Protein AF-A0A8H5VNA9-F1 (afdb_monomer_lite)

Radius of gyration: 34.09 Å; chains: 1; bounding box: 128×64×117 Å

Secondary structure (DSSP, 8-state):
---------------------------------SSSSPPSS--TTSS-GGG--S-TT-PPPHHHHHHHHHSS-----HHHHHHHHHTTTHHHHHHHHT-HHHHHHTT---HHHHHHHHHHHHHTTTS-HHHHHHHHHHHHHHHHHHHS--HHHHHHS-GGGSPPGGGGS---GGGGG-S-HHHHHHHHHHGGGS-SHHHHHHHHHHEEE---S-GGGGEEEETTTTEEEE-HHHHHHHTSGGGEEE-HHHHHH-GGGGGTS-B----------------PPP---------------------

pLDDT: mean 80.61, std 23.62, range [30.28, 98.69]

Foldseek 3Di:
DDDDDDDDDDDDDDDDDPDPPDPPDPPPPPPPQLFPPDDPDDFLLPDDQVPPPPDPPDDHQLLNQLSVLQVDQDQDDPVLVVLCVVCLFFQLLCCLVVNPVVCVVVVSCRSLNVSLNSCCVRQAVLADSLLSSLLSSLSSLVSVCSNPVDPVSVVLHQPLLPDDPLNVQIGNPVLSSDLWNLSSSCCSVPVRVQRGSVNRVQCNNWKFFLDDDDSCQQWDADPVVRGIGGHPVSSVRSSDSVRIATEVVSCVVVVVCCVGGHYPPDNPPDDDDDDPPPPDDDDDDDDDDDDDDDDDDDDDDDD

Sequence (303 aa):
MAFDNSILPPAGNGFIPIQPLLPNLPPTPEEDDVIIPKAPVLCHCSSPTNCASGYHDVKPNIWRAINEVLVKPTKLSADEIAMEEYNAEDIPVRAIVEGWDSIERAGKMTPTWRKLRRADELCFANCADTERLAAMRICHLLITYHGDPTMERRATLPRWYWNRPSQALPHSYGIDFFVWPGLRERLIFSQHQYCTNTFWELLQTNLKILWTDTFQDTFYHNAHTGKYHISPLFEQRIRDINAWTMSTDFFQHFPELSEDIPAYMGIPASMGGVHPSAVVPSSRRRYEDDESKVHKGQRAAIC

Structure (mmCIF, N/CA/C/O backbone):
data_AF-A0A8H5VNA9-F1
#
_entry.id   AF-A0A8H5VNA9-F1
#
loop_
_atom_site.group_PDB
_atom_site.id
_atom_site.type_symbol
_atom_site.label_atom_id
_atom_site.label_alt_id
_atom_site.label_comp_id
_atom_site.label_asym_id
_atom_site.label_entity_id
_atom_site.label_seq_id
_atom_site.pdbx_PDB_ins_code
_atom_site.Cartn_x
_atom_site.Cartn_y
_atom_site.Cartn_z
_atom_site.occupancy
_atom_site.B_iso_or_equiv
_atom_site.auth_seq_id
_atom_site.auth_comp_id
_atom_site.auth_asym_id
_atom_site.auth_atom_id
_atom_site.pdbx_PDB_model_num
ATOM 1 N N . MET A 1 1 ? 90.565 26.743 -4.556 1.00 36.91 1 MET A N 1
ATOM 2 C CA . MET A 1 1 ? 90.699 27.441 -5.850 1.00 36.91 1 MET A CA 1
ATOM 3 C C . MET A 1 1 ? 89.475 27.100 -6.673 1.00 36.91 1 MET A C 1
ATOM 5 O O . MET A 1 1 ? 89.101 25.936 -6.708 1.00 36.91 1 MET A O 1
ATOM 9 N N . ALA A 1 2 ? 88.816 28.135 -7.182 1.00 38.69 2 ALA A N 1
ATO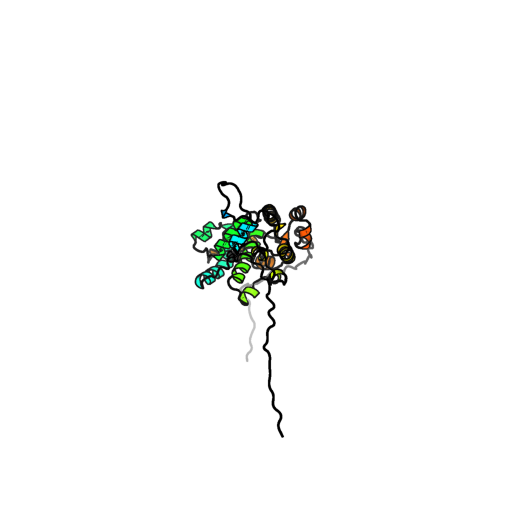M 10 C CA . ALA A 1 2 ? 87.560 28.101 -7.919 1.00 38.69 2 ALA A CA 1
ATOM 11 C C . ALA A 1 2 ? 87.688 27.403 -9.277 1.00 38.69 2 ALA A C 1
ATOM 13 O O . ALA A 1 2 ? 88.773 27.443 -9.841 1.00 38.69 2 ALA A O 1
ATOM 14 N N . PHE A 1 3 ? 86.572 26.892 -9.806 1.00 31.98 3 PHE A N 1
ATOM 15 C CA . PHE A 1 3 ? 86.080 27.274 -11.133 1.00 31.98 3 PHE A CA 1
ATOM 16 C C . PHE A 1 3 ? 84.548 27.194 -11.149 1.00 31.98 3 PHE A C 1
ATOM 18 O O . PHE A 1 3 ? 83.957 26.160 -10.849 1.00 31.98 3 PHE A O 1
ATOM 25 N N . ASP A 1 4 ? 83.950 28.340 -11.452 1.00 39.69 4 ASP A N 1
ATOM 26 C CA . ASP A 1 4 ? 82.554 28.557 -11.812 1.00 39.69 4 ASP A CA 1
ATOM 27 C C . ASP A 1 4 ? 82.418 28.375 -13.333 1.00 39.69 4 ASP A C 1
ATOM 29 O O . ASP A 1 4 ? 83.360 28.687 -14.067 1.00 39.69 4 ASP A O 1
ATOM 33 N N . ASN A 1 5 ? 81.276 27.864 -13.794 1.00 34.38 5 ASN A N 1
ATOM 34 C CA . ASN A 1 5 ? 80.561 28.436 -14.935 1.00 34.38 5 ASN A CA 1
ATOM 35 C C . ASN A 1 5 ? 79.199 27.753 -15.111 1.00 34.38 5 ASN A C 1
ATOM 37 O O . ASN A 1 5 ? 79.080 26.586 -15.485 1.00 34.38 5 ASN A O 1
ATOM 41 N N . SER A 1 6 ? 78.174 28.556 -14.855 1.00 44.44 6 SER A N 1
ATOM 42 C CA . SER A 1 6 ? 76.774 28.360 -15.223 1.00 44.44 6 SER A CA 1
ATOM 43 C C . SER A 1 6 ? 76.592 28.195 -16.739 1.00 44.44 6 SER A C 1
ATOM 45 O O . SER A 1 6 ? 77.346 28.798 -17.492 1.00 44.44 6 SER A O 1
ATOM 47 N N . ILE A 1 7 ? 75.557 27.458 -17.169 1.00 39.47 7 ILE A N 1
ATOM 48 C CA . ILE A 1 7 ? 74.588 27.815 -18.235 1.00 39.47 7 ILE A CA 1
ATOM 49 C C . ILE A 1 7 ? 73.464 26.753 -18.225 1.00 39.47 7 ILE A C 1
ATOM 51 O O . ILE A 1 7 ? 73.681 25.579 -18.512 1.00 39.47 7 ILE A O 1
ATOM 55 N N . LEU A 1 8 ? 72.251 27.189 -17.882 1.00 43.47 8 LEU A N 1
ATOM 56 C CA . LEU A 1 8 ? 70.977 26.473 -18.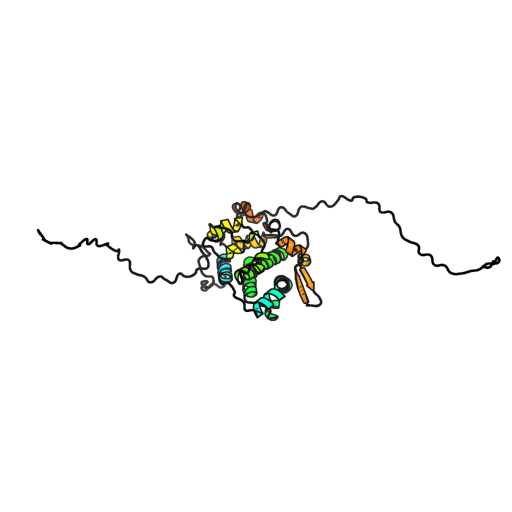040 1.00 43.47 8 LEU A CA 1
ATOM 57 C C . LEU A 1 8 ? 70.376 26.788 -19.423 1.00 43.47 8 LEU A C 1
ATOM 59 O O . LEU A 1 8 ? 70.455 27.944 -19.844 1.00 43.47 8 LEU A O 1
ATOM 63 N N . PRO A 1 9 ? 69.651 25.848 -20.058 1.00 43.56 9 PRO A N 1
ATOM 64 C CA . PRO A 1 9 ? 68.544 26.185 -20.947 1.00 43.56 9 PRO A CA 1
ATOM 65 C C . PRO A 1 9 ? 67.182 25.735 -20.366 1.00 43.56 9 PRO A C 1
ATOM 67 O O . PRO A 1 9 ? 67.132 24.873 -19.485 1.00 43.56 9 PRO A O 1
ATOM 70 N N . PRO A 1 10 ? 66.069 26.349 -20.812 1.00 42.28 10 PRO A N 1
ATOM 71 C CA . PRO A 1 10 ? 64.795 26.343 -20.098 1.00 42.28 10 PRO A CA 1
ATOM 72 C C . PRO A 1 10 ? 63.908 25.135 -20.426 1.00 42.28 10 PRO A C 1
ATOM 74 O O . PRO A 1 10 ? 64.019 24.504 -21.475 1.00 42.28 10 PRO A O 1
ATOM 77 N N . ALA A 1 11 ? 62.978 24.863 -19.509 1.00 48.16 11 ALA A N 1
ATOM 78 C CA . ALA A 1 11 ? 61.910 23.887 -19.659 1.00 48.16 11 ALA A CA 1
ATOM 79 C C . ALA A 1 11 ? 60.988 24.240 -20.839 1.00 48.16 11 ALA A C 1
ATOM 81 O O . ALA A 1 11 ? 60.442 25.341 -20.908 1.00 48.16 11 ALA A O 1
ATOM 82 N N . GLY A 1 12 ? 60.779 23.280 -21.739 1.00 37.56 12 GLY A N 1
ATOM 83 C CA . GLY A 1 12 ? 59.878 23.416 -22.877 1.00 37.56 12 GLY A CA 1
ATOM 84 C C . GLY A 1 12 ? 59.386 22.059 -23.361 1.00 37.56 12 GLY A C 1
ATOM 85 O O . GLY A 1 12 ? 59.807 21.599 -24.412 1.00 37.56 12 GLY A O 1
ATOM 86 N N . ASN A 1 13 ? 58.480 21.427 -22.610 1.00 39.66 13 ASN A N 1
ATOM 87 C CA . ASN A 1 13 ? 57.691 20.299 -23.109 1.00 39.66 13 ASN A CA 1
ATOM 88 C C . ASN A 1 13 ? 56.253 20.769 -23.344 1.00 39.66 13 ASN A C 1
ATOM 90 O O . ASN A 1 13 ? 55.404 20.698 -22.458 1.00 39.66 13 ASN A O 1
ATOM 94 N N . GLY A 1 14 ? 55.992 21.266 -24.553 1.00 37.16 14 GLY A N 1
ATOM 95 C CA . GLY A 1 14 ? 54.641 21.480 -25.055 1.00 37.16 14 GLY A CA 1
ATOM 96 C C . GLY A 1 14 ? 54.064 20.168 -25.580 1.00 37.16 14 GLY A C 1
ATOM 97 O O . GLY A 1 14 ? 54.328 19.793 -26.716 1.00 37.16 14 GLY A O 1
ATOM 98 N N . PHE A 1 15 ? 53.260 19.485 -24.768 1.00 41.66 15 PHE A N 1
ATOM 99 C CA . PHE A 1 15 ? 52.240 18.569 -25.276 1.00 41.66 15 PHE A CA 1
ATOM 100 C C . PHE A 1 15 ? 50.927 19.351 -25.333 1.00 41.66 15 PHE A C 1
ATOM 102 O O . PHE A 1 15 ? 50.386 19.719 -24.294 1.00 41.66 15 PHE A O 1
ATOM 109 N N . ILE A 1 16 ? 50.433 19.634 -26.540 1.00 49.41 16 ILE A N 1
ATOM 110 C CA . ILE A 1 16 ? 49.068 20.131 -26.743 1.00 49.41 16 ILE A CA 1
ATOM 111 C C . ILE A 1 16 ? 48.131 18.917 -26.679 1.00 49.41 16 ILE A C 1
ATOM 113 O O . ILE A 1 16 ? 48.245 18.039 -27.537 1.00 49.41 16 ILE A O 1
ATOM 117 N N . PRO A 1 17 ? 47.193 18.835 -25.720 1.00 39.50 17 PRO A N 1
ATOM 118 C CA . PRO A 1 17 ? 46.090 17.899 -25.827 1.00 39.50 17 PRO A CA 1
ATOM 119 C C . PRO A 1 17 ? 45.073 18.476 -26.815 1.00 39.50 17 PRO A C 1
ATOM 121 O O . PRO A 1 17 ? 44.521 19.555 -26.599 1.00 39.50 17 PRO A O 1
ATOM 124 N N . ILE A 1 18 ? 44.822 17.763 -27.914 1.00 42.84 18 ILE A N 1
ATOM 125 C CA . ILE A 1 18 ? 43.692 18.049 -28.801 1.00 42.84 18 ILE A CA 1
ATOM 126 C C . ILE A 1 18 ? 42.420 17.717 -28.017 1.00 42.84 18 ILE A C 1
ATOM 128 O O . ILE A 1 18 ? 42.082 16.552 -27.813 1.00 42.84 18 ILE A O 1
ATOM 132 N N . GLN A 1 19 ? 41.741 18.753 -27.541 1.00 46.41 19 GLN A N 1
ATOM 133 C CA . GLN A 1 19 ? 40.441 18.654 -26.893 1.00 46.41 19 GLN A CA 1
ATOM 134 C C . GLN A 1 19 ? 39.372 18.572 -27.998 1.00 46.41 19 GLN A C 1
ATOM 136 O O . GLN A 1 19 ? 39.350 19.450 -28.866 1.00 46.41 19 GLN A O 1
ATOM 141 N N . PRO A 1 20 ? 38.501 17.546 -28.035 1.00 41.12 20 PRO A N 1
ATOM 142 C CA . PRO A 1 20 ? 37.408 17.533 -28.994 1.00 41.12 20 PRO A CA 1
ATOM 143 C C . PRO A 1 20 ? 36.468 18.696 -28.670 1.00 41.12 20 PRO A C 1
ATOM 145 O O . PRO A 1 20 ? 35.943 18.784 -27.560 1.00 41.12 20 PRO A O 1
ATOM 148 N N . LEU A 1 21 ? 36.263 19.591 -29.637 1.00 41.38 21 LEU A N 1
ATOM 149 C CA . LEU A 1 21 ? 35.254 20.647 -29.581 1.00 41.38 21 LEU A CA 1
ATOM 150 C C . LEU A 1 21 ? 33.861 20.009 -29.692 1.00 41.38 21 LEU A C 1
ATOM 152 O O . LEU A 1 21 ? 33.251 20.000 -30.758 1.00 41.38 21 LEU A O 1
ATOM 156 N N . LEU A 1 22 ? 33.365 19.440 -28.595 1.00 49.97 22 LEU A N 1
ATOM 157 C CA . LEU A 1 22 ? 31.933 19.220 -28.426 1.00 49.97 22 LEU A CA 1
ATOM 158 C C . LEU A 1 22 ? 31.301 20.559 -28.020 1.00 49.97 22 LEU A C 1
ATOM 160 O O . LEU A 1 22 ? 31.858 21.248 -27.160 1.00 49.97 22 LEU A O 1
ATOM 164 N N . PRO A 1 23 ? 30.165 20.965 -28.614 1.00 45.59 23 PRO A N 1
ATOM 165 C CA . PRO A 1 23 ? 29.440 22.133 -28.143 1.00 45.59 23 PRO A CA 1
ATOM 166 C C . PRO A 1 23 ? 29.087 21.919 -26.670 1.00 45.59 23 PRO A C 1
ATOM 168 O O . PRO A 1 23 ? 28.421 20.939 -26.335 1.00 45.59 23 PRO A O 1
ATOM 171 N N . ASN A 1 24 ? 29.532 22.830 -25.802 1.00 47.78 24 ASN A N 1
ATOM 172 C CA . ASN A 1 24 ? 29.044 22.941 -24.431 1.00 47.78 24 ASN A CA 1
ATOM 173 C C . ASN A 1 24 ? 27.559 23.321 -24.489 1.00 47.78 24 ASN A C 1
ATOM 175 O O . ASN A 1 24 ? 27.198 24.494 -24.400 1.00 47.78 24 ASN A O 1
ATOM 179 N N . LEU A 1 25 ? 26.696 22.327 -24.691 1.00 45.06 25 LEU A N 1
ATOM 180 C CA . LEU A 1 25 ? 25.301 22.440 -24.312 1.00 45.06 25 LEU A CA 1
ATOM 181 C C . LEU A 1 25 ? 25.285 22.616 -22.789 1.00 45.06 25 LEU A C 1
ATOM 183 O O . LEU A 1 25 ? 25.959 21.848 -22.093 1.00 45.06 25 LEU A O 1
ATOM 187 N N . PRO A 1 26 ? 24.570 23.620 -22.253 1.00 41.12 26 PRO A N 1
ATOM 188 C CA . PRO A 1 26 ? 24.305 23.644 -20.823 1.00 41.12 26 PRO A CA 1
ATOM 189 C C . PRO A 1 26 ? 23.703 22.284 -20.445 1.00 41.12 26 PRO A C 1
ATOM 191 O O . PRO A 1 26 ? 22.925 21.752 -21.246 1.00 41.12 26 PRO A O 1
ATOM 194 N N . PRO A 1 27 ? 24.053 21.695 -19.285 1.00 40.19 27 PRO A N 1
ATOM 195 C CA . PRO A 1 27 ? 23.328 20.530 -18.813 1.00 40.19 27 PRO A CA 1
ATOM 196 C C . PRO A 1 27 ? 21.854 20.923 -18.821 1.00 40.19 27 PRO A C 1
ATOM 198 O O . PRO A 1 27 ? 21.453 21.877 -18.149 1.00 40.19 27 PRO A O 1
ATOM 201 N N . THR A 1 28 ? 21.060 20.256 -19.661 1.00 40.69 28 THR A N 1
ATOM 202 C CA . THR A 1 28 ? 19.611 20.273 -19.499 1.00 40.69 28 THR A CA 1
ATOM 203 C C . THR A 1 28 ? 19.377 19.958 -18.028 1.00 40.69 28 THR A C 1
ATOM 205 O O . THR A 1 28 ? 20.013 19.006 -17.562 1.00 40.69 28 THR A O 1
ATOM 208 N N . PRO A 1 29 ? 18.576 20.744 -17.281 1.00 44.62 29 PRO A N 1
ATOM 209 C CA . PRO A 1 29 ? 18.232 20.353 -15.920 1.00 44.62 29 PRO A CA 1
ATOM 210 C C . PRO A 1 29 ? 17.799 18.896 -16.015 1.00 44.62 29 PRO A C 1
ATOM 212 O O . PRO A 1 29 ? 16.959 18.589 -16.864 1.00 44.62 29 PRO A O 1
ATOM 215 N N . GLU A 1 30 ? 18.481 17.998 -15.299 1.00 51.62 30 GLU A N 1
ATOM 216 C CA . GLU A 1 30 ? 18.056 16.606 -15.241 1.00 51.62 30 GLU A CA 1
ATOM 217 C C . GLU A 1 30 ? 16.584 16.673 -14.848 1.00 51.62 30 GLU A C 1
ATOM 219 O O . GLU A 1 30 ? 16.244 17.143 -13.764 1.00 51.62 30 GLU A O 1
ATOM 224 N N . GLU A 1 31 ? 15.690 16.375 -15.792 1.00 56.56 31 GLU A N 1
ATOM 225 C CA . GLU A 1 31 ? 14.289 16.226 -15.453 1.00 56.56 31 GLU A CA 1
ATOM 226 C C . GLU A 1 31 ? 14.274 15.069 -14.462 1.00 56.56 31 GLU A C 1
ATOM 228 O O . GLU A 1 31 ? 14.551 13.933 -14.860 1.00 56.56 31 GLU A O 1
ATOM 233 N N . ASP A 1 32 ? 14.037 15.385 -13.184 1.00 74.44 32 ASP A N 1
ATOM 234 C CA . ASP A 1 32 ? 13.773 14.426 -12.113 1.00 74.44 32 ASP A CA 1
ATOM 235 C C . ASP A 1 32 ? 12.520 13.632 -12.511 1.00 74.44 32 ASP A C 1
ATOM 237 O O . ASP A 1 32 ? 11.388 13.944 -12.130 1.00 74.44 32 ASP A O 1
ATOM 241 N N . ASP A 1 33 ? 12.715 12.644 -13.381 1.00 88.19 33 ASP A N 1
ATOM 242 C CA . ASP A 1 33 ? 11.679 11.721 -13.802 1.00 88.19 33 ASP A CA 1
ATOM 243 C C . ASP A 1 33 ? 11.378 10.805 -12.622 1.00 88.19 33 ASP A C 1
ATOM 245 O O . ASP A 1 33 ? 12.273 10.311 -11.940 1.00 88.19 33 ASP A O 1
ATOM 249 N N . VAL A 1 34 ? 10.099 10.556 -12.375 1.00 91.50 34 VAL A N 1
ATOM 250 C CA . VAL A 1 34 ? 9.677 9.709 -11.254 1.00 91.50 34 VAL A CA 1
ATOM 251 C C . VAL A 1 34 ? 9.901 8.224 -11.545 1.00 91.50 34 VAL A C 1
ATOM 253 O O . VAL A 1 34 ? 9.809 7.395 -10.641 1.00 91.50 34 VAL A O 1
ATOM 256 N N . ILE A 1 35 ? 10.167 7.893 -12.815 1.00 93.88 35 ILE A N 1
ATOM 257 C CA . ILE A 1 35 ? 10.473 6.547 -13.285 1.00 93.88 35 ILE A CA 1
ATOM 258 C C . ILE A 1 35 ? 11.974 6.423 -13.546 1.00 93.88 35 ILE A C 1
ATOM 260 O O . ILE A 1 35 ? 12.493 6.897 -14.558 1.00 93.88 35 ILE A O 1
ATOM 264 N N . ILE A 1 36 ? 12.666 5.739 -12.637 1.00 92.88 36 ILE A N 1
ATOM 265 C CA . ILE A 1 36 ? 14.117 5.535 -12.686 1.00 92.88 36 ILE A CA 1
ATOM 266 C C . ILE A 1 36 ? 14.412 4.044 -12.468 1.00 92.88 36 ILE A C 1
ATOM 268 O O . ILE A 1 36 ? 13.847 3.463 -11.546 1.00 92.88 36 ILE A O 1
ATOM 272 N N . PRO A 1 37 ? 15.281 3.399 -13.271 1.00 93.19 37 PRO A N 1
ATOM 273 C CA . PRO A 1 37 ? 15.898 3.931 -14.487 1.00 93.19 37 PRO A CA 1
ATOM 274 C C . PRO A 1 37 ? 14.876 4.124 -15.616 1.00 93.19 37 PRO A C 1
ATOM 276 O O . PRO A 1 37 ? 13.839 3.460 -15.650 1.00 93.19 37 PRO A O 1
ATOM 279 N N . LYS A 1 38 ? 15.195 4.997 -16.579 1.00 92.31 38 LYS A N 1
ATOM 280 C CA . LYS A 1 38 ? 14.389 5.164 -17.798 1.00 92.31 38 LYS A CA 1
ATOM 281 C C . LYS A 1 38 ? 14.337 3.856 -18.589 1.00 92.31 38 LYS A C 1
ATOM 283 O O . LYS A 1 38 ? 15.287 3.072 -18.585 1.00 92.31 38 LYS A O 1
ATOM 288 N N . ALA A 1 39 ? 13.217 3.622 -19.265 1.00 90.19 39 ALA A N 1
ATOM 289 C CA . ALA A 1 39 ? 13.056 2.435 -20.089 1.00 90.19 39 ALA A CA 1
ATOM 290 C C . ALA A 1 39 ? 14.061 2.447 -21.258 1.00 90.19 39 ALA A C 1
ATOM 292 O O . ALA A 1 39 ? 14.240 3.489 -21.891 1.00 90.19 39 ALA A O 1
ATOM 293 N N . PRO A 1 40 ? 14.704 1.308 -21.579 1.00 85.31 40 PRO A N 1
ATOM 294 C CA . PRO A 1 40 ? 15.631 1.221 -22.711 1.00 85.31 40 PRO A CA 1
ATOM 295 C C . PRO A 1 40 ? 14.912 1.290 -24.070 1.00 85.31 40 PRO A C 1
ATOM 297 O O . PRO A 1 40 ? 15.539 1.530 -25.097 1.00 85.31 40 PRO A O 1
ATOM 300 N N . VAL A 1 41 ? 13.598 1.058 -24.073 1.00 86.50 41 VAL A N 1
ATOM 301 C CA . VAL A 1 41 ? 12.701 1.089 -25.233 1.00 86.50 41 VAL A CA 1
ATOM 302 C C . VAL A 1 41 ? 11.444 1.884 -24.880 1.00 86.50 41 VAL A C 1
ATOM 304 O O . VAL A 1 41 ? 11.227 2.216 -23.715 1.00 86.50 41 VAL A O 1
ATOM 307 N N . LEU A 1 42 ? 10.598 2.175 -25.871 1.00 86.19 42 LEU A N 1
ATOM 308 C CA . LEU A 1 42 ? 9.327 2.864 -25.646 1.00 86.19 42 LEU A CA 1
ATOM 309 C C . LEU A 1 42 ? 8.470 2.100 -24.618 1.00 86.19 42 LEU A C 1
ATOM 311 O O . LEU A 1 42 ? 8.063 0.967 -24.865 1.00 86.19 42 LEU A O 1
ATOM 315 N N . CYS A 1 43 ? 8.197 2.738 -23.478 1.00 87.56 43 CYS A N 1
ATOM 316 C CA . CYS A 1 43 ? 7.401 2.191 -22.381 1.00 87.56 43 CYS A CA 1
ATOM 317 C C . CYS A 1 43 ? 6.122 3.006 -22.184 1.00 87.56 43 CYS A C 1
ATOM 319 O O . CYS A 1 43 ? 6.150 4.236 -22.216 1.00 87.56 43 CYS A O 1
ATOM 321 N N . HIS A 1 44 ? 5.008 2.338 -21.875 1.00 82.75 44 HIS A N 1
ATOM 322 C CA . HIS A 1 44 ? 3.744 3.010 -21.531 1.00 82.75 44 HIS A CA 1
ATOM 323 C C . HIS A 1 44 ? 3.867 3.879 -20.266 1.00 82.75 44 HIS A C 1
ATOM 325 O O . HIS A 1 44 ? 3.099 4.813 -20.063 1.00 82.75 44 HIS A O 1
ATOM 331 N N . CYS A 1 45 ? 4.859 3.579 -19.432 1.00 88.50 45 CYS A N 1
ATOM 332 C CA . CYS A 1 45 ? 5.222 4.318 -18.236 1.00 88.50 45 CYS A CA 1
ATOM 333 C C . CYS A 1 45 ? 6.041 5.591 -18.500 1.00 88.50 45 CYS A C 1
ATOM 335 O O . CYS A 1 45 ? 6.306 6.340 -17.564 1.00 88.50 45 CYS A O 1
ATOM 337 N N . SER A 1 46 ? 6.487 5.844 -19.735 1.00 86.44 46 SER A N 1
ATOM 338 C CA . SER A 1 46 ? 7.383 6.966 -20.047 1.00 86.44 46 SER A CA 1
ATOM 339 C C . SER A 1 46 ? 6.659 8.295 -20.265 1.00 86.44 46 SER A C 1
ATOM 341 O O . SER A 1 46 ? 7.287 9.337 -20.120 1.00 86.44 46 SER A O 1
ATOM 343 N N . SER A 1 47 ? 5.365 8.292 -20.594 1.00 81.69 47 SER A N 1
ATOM 344 C CA . SER A 1 47 ? 4.615 9.517 -20.903 1.00 81.69 47 SER A CA 1
ATOM 345 C C . SER A 1 47 ? 3.914 10.085 -19.665 1.00 81.69 47 SER A C 1
ATOM 347 O O . SER A 1 47 ? 3.115 9.357 -19.077 1.00 81.69 47 SER A O 1
ATOM 349 N N . PRO A 1 48 ? 4.142 11.362 -19.287 1.00 75.50 48 PRO A N 1
ATOM 350 C CA . PRO A 1 48 ? 3.470 12.003 -18.156 1.00 75.50 48 PRO A CA 1
ATOM 351 C C . PRO A 1 48 ? 1.954 11.856 -18.188 1.00 75.50 48 PRO A C 1
ATOM 353 O O . PRO A 1 48 ? 1.336 11.983 -19.247 1.00 75.50 48 PRO A O 1
ATOM 356 N N . THR A 1 49 ? 1.346 11.679 -17.014 1.00 68.38 49 THR A N 1
ATOM 357 C CA . THR A 1 49 ? -0.115 11.541 -16.888 1.00 68.38 49 THR A CA 1
ATOM 358 C C . THR A 1 49 ? -0.859 12.761 -17.454 1.00 68.38 49 THR A C 1
ATOM 360 O O . THR A 1 49 ? -1.933 12.635 -18.036 1.00 68.38 49 THR A O 1
ATOM 363 N N . ASN A 1 50 ? -0.244 13.946 -17.371 1.00 60.69 50 ASN A N 1
ATOM 364 C CA . ASN A 1 50 ? -0.800 15.207 -17.870 1.00 60.69 50 ASN A CA 1
ATOM 365 C C . ASN A 1 50 ? -0.667 15.399 -19.396 1.00 60.69 50 ASN A C 1
ATOM 367 O O . ASN A 1 50 ? -1.185 16.378 -19.928 1.00 60.69 50 ASN A O 1
ATOM 371 N N . CYS A 1 51 ? 0.018 14.500 -20.114 1.00 52.06 51 CYS A N 1
ATOM 372 C CA . CYS A 1 51 ? 0.207 14.586 -21.568 1.00 52.06 51 CYS A CA 1
ATOM 373 C C . CYS A 1 51 ? -0.931 13.944 -22.382 1.00 52.06 51 CYS A C 1
ATOM 375 O O . CYS A 1 51 ? -0.840 13.899 -23.612 1.00 52.06 51 CYS A O 1
ATOM 377 N N . ALA A 1 52 ? -2.008 13.474 -21.738 1.00 52.06 52 ALA A N 1
ATOM 378 C CA . ALA A 1 52 ? -3.229 13.032 -22.411 1.00 52.06 52 ALA A CA 1
ATOM 379 C C . ALA A 1 52 ? -3.941 14.232 -23.072 1.00 52.06 52 ALA A C 1
ATOM 381 O O . ALA A 1 52 ? -4.888 14.814 -22.551 1.00 52.06 52 ALA A O 1
ATOM 382 N N . SER A 1 53 ? -3.429 14.645 -24.228 1.00 45.91 53 SER A N 1
ATOM 383 C CA . SER A 1 53 ? -4.045 15.653 -25.084 1.00 45.91 53 SER A CA 1
ATOM 384 C C . SER A 1 53 ? -5.361 15.120 -25.671 1.00 45.91 53 SER A C 1
ATOM 386 O O . SER A 1 53 ? -5.397 14.078 -26.318 1.00 45.91 53 SER A O 1
ATOM 388 N N . GLY A 1 54 ? -6.462 15.832 -25.424 1.00 48.78 54 GLY A N 1
ATOM 389 C CA . GLY A 1 54 ? -7.703 15.783 -26.212 1.00 48.78 54 GLY A CA 1
ATOM 390 C C . GLY A 1 54 ? -8.604 14.542 -26.120 1.00 48.78 54 GLY A C 1
ATOM 391 O O . GLY A 1 54 ? -9.749 14.632 -26.553 1.00 48.78 54 GLY A O 1
ATOM 392 N N . TYR A 1 55 ? -8.156 13.419 -25.553 1.00 49.62 55 TYR A N 1
ATOM 393 C CA . TYR A 1 55 ? -8.973 12.208 -25.402 1.00 49.62 55 TYR A CA 1
ATOM 394 C C . TYR A 1 55 ? -9.365 11.996 -23.939 1.00 49.62 55 TYR A C 1
ATOM 396 O O . TYR A 1 55 ? -8.560 11.546 -23.129 1.00 49.62 55 TYR A O 1
ATOM 404 N N . HIS A 1 56 ? -10.622 12.294 -23.607 1.00 56.12 56 HIS A N 1
ATOM 405 C CA . HIS A 1 56 ? -11.172 12.170 -22.252 1.00 56.12 56 HIS A CA 1
ATOM 406 C C . HIS A 1 56 ? -11.292 10.718 -21.726 1.00 56.12 56 HIS A C 1
ATOM 408 O O . HIS A 1 56 ? -11.623 10.546 -20.558 1.00 56.12 56 HIS A O 1
ATOM 414 N N . ASP A 1 57 ? -10.973 9.697 -22.534 1.00 58.53 57 ASP A N 1
ATOM 415 C CA . ASP A 1 57 ? -11.239 8.276 -22.227 1.00 58.53 57 ASP A CA 1
ATOM 416 C C . ASP A 1 57 ? -9.995 7.388 -22.018 1.00 58.53 57 ASP A C 1
ATOM 418 O O . ASP A 1 57 ? -10.126 6.186 -21.777 1.00 58.53 57 ASP A O 1
ATOM 422 N N . VAL A 1 58 ? -8.769 7.921 -22.091 1.00 67.81 58 VAL A N 1
ATOM 423 C CA . VAL A 1 58 ? -7.570 7.088 -21.875 1.00 67.81 58 VAL A CA 1
ATOM 424 C C . VAL A 1 58 ? -7.203 7.067 -20.392 1.00 67.81 58 VAL A C 1
ATOM 426 O O . VAL A 1 58 ? -6.722 8.057 -19.843 1.00 67.81 58 VAL A O 1
ATOM 429 N N . LYS A 1 59 ? -7.401 5.911 -19.743 1.00 79.50 59 LYS A N 1
ATOM 430 C CA . LYS A 1 59 ? -6.956 5.669 -18.361 1.00 79.50 59 LYS A CA 1
ATOM 431 C C . LYS A 1 59 ? -5.440 5.904 -18.260 1.00 79.50 59 LYS A C 1
ATOM 433 O O . LYS A 1 59 ? -4.695 5.352 -19.075 1.00 79.50 59 LYS A O 1
ATOM 438 N N . PRO A 1 60 ? -4.960 6.670 -17.264 1.00 88.88 60 PRO A N 1
ATOM 439 C CA . PRO A 1 60 ? -3.533 6.906 -17.104 1.00 88.88 60 PRO A CA 1
ATOM 440 C C . PRO A 1 60 ? -2.779 5.607 -16.805 1.00 88.88 60 PRO A C 1
ATOM 442 O O . PRO A 1 60 ? -3.346 4.633 -16.295 1.00 88.88 60 PRO A O 1
ATOM 445 N N . ASN A 1 61 ? -1.483 5.587 -17.115 1.00 93.50 61 ASN A N 1
ATOM 446 C CA . ASN A 1 61 ? -0.617 4.489 -16.707 1.00 93.50 61 ASN A CA 1
ATOM 447 C C . ASN A 1 61 ? -0.482 4.497 -15.175 1.00 93.50 61 ASN A C 1
ATOM 449 O O . ASN A 1 61 ? 0.049 5.451 -14.608 1.00 93.50 61 ASN A O 1
ATOM 453 N N . ILE A 1 62 ? -0.956 3.440 -14.511 1.00 94.75 62 ILE A N 1
ATOM 454 C CA . ILE A 1 62 ? -1.008 3.352 -13.047 1.00 94.75 62 ILE A CA 1
ATOM 455 C C . ILE A 1 62 ? 0.403 3.428 -12.459 1.00 94.75 62 ILE A C 1
ATOM 457 O O . ILE A 1 62 ? 0.595 4.144 -11.482 1.00 94.75 62 ILE A O 1
ATOM 461 N N . TRP A 1 63 ? 1.396 2.764 -13.072 1.00 95.81 63 TRP A N 1
ATOM 462 C CA . TRP A 1 63 ? 2.782 2.770 -12.586 1.00 95.81 63 TRP A CA 1
ATOM 463 C C . TRP A 1 63 ? 3.376 4.177 -12.535 1.00 95.81 63 TRP A C 1
ATOM 465 O O . TRP A 1 63 ? 3.953 4.581 -11.526 1.00 95.81 63 TRP A O 1
ATOM 475 N N . ARG A 1 64 ? 3.209 4.956 -13.602 1.00 94.94 64 ARG A N 1
ATOM 476 C CA . ARG A 1 64 ? 3.653 6.346 -13.613 1.00 94.94 64 ARG A CA 1
ATOM 477 C C . ARG A 1 64 ? 2.839 7.206 -12.656 1.00 94.94 64 ARG A C 1
ATOM 479 O O . ARG A 1 64 ? 3.434 7.896 -11.836 1.00 94.94 64 ARG A O 1
ATOM 486 N N . ALA A 1 65 ? 1.511 7.124 -12.713 1.00 94.62 65 ALA A N 1
ATOM 487 C CA . ALA A 1 65 ? 0.631 7.937 -11.881 1.00 94.62 65 ALA A CA 1
ATOM 488 C C . ALA A 1 65 ? 0.914 7.747 -10.381 1.00 94.62 65 ALA A C 1
ATOM 490 O O . ALA A 1 65 ? 0.995 8.728 -9.642 1.00 94.62 65 ALA A O 1
ATOM 491 N N . ILE A 1 66 ? 1.135 6.508 -9.923 1.00 94.69 66 ILE A N 1
ATOM 492 C CA . ILE A 1 66 ? 1.449 6.258 -8.513 1.00 94.69 66 ILE A CA 1
ATOM 493 C C . ILE A 1 66 ? 2.828 6.797 -8.122 1.00 94.69 66 ILE A C 1
ATOM 495 O O . ILE A 1 66 ? 2.972 7.382 -7.050 1.00 94.69 66 ILE A O 1
ATOM 499 N N . ASN A 1 67 ? 3.834 6.687 -8.994 1.00 95.12 67 ASN A N 1
ATOM 500 C CA . ASN A 1 67 ? 5.145 7.278 -8.729 1.00 95.12 67 ASN A CA 1
ATOM 501 C C . ASN A 1 67 ? 5.070 8.815 -8.694 1.00 95.12 67 ASN A C 1
ATOM 503 O O . ASN A 1 67 ? 5.643 9.419 -7.793 1.00 95.12 67 ASN A O 1
ATOM 507 N N . GLU A 1 68 ? 4.287 9.451 -9.572 1.00 93.31 68 GLU A N 1
ATOM 508 C CA . GLU A 1 68 ? 4.035 10.903 -9.541 1.00 93.31 68 GLU A CA 1
ATOM 509 C C . GLU A 1 68 ? 3.365 11.346 -8.224 1.00 93.31 68 GLU A C 1
ATOM 511 O O . GLU A 1 68 ? 3.705 12.397 -7.673 1.00 93.31 68 GLU A O 1
ATOM 516 N N . VAL A 1 69 ? 2.459 10.528 -7.675 1.00 92.38 69 VAL A N 1
ATOM 517 C CA . VAL A 1 69 ? 1.806 10.770 -6.375 1.00 92.38 69 VAL A CA 1
ATOM 518 C C . VAL A 1 69 ? 2.789 10.629 -5.206 1.00 92.38 69 VAL A C 1
ATOM 520 O O . VAL A 1 69 ? 2.756 11.433 -4.266 1.00 92.38 69 VAL A O 1
ATOM 523 N N . LEU A 1 70 ? 3.652 9.611 -5.239 1.00 90.56 70 LEU A N 1
ATOM 524 C CA . LEU A 1 70 ? 4.494 9.234 -4.104 1.00 90.56 70 LEU A CA 1
ATOM 525 C C . LEU A 1 70 ? 5.827 10.002 -4.033 1.00 90.56 70 LEU A C 1
ATOM 527 O O . LEU A 1 70 ? 6.301 10.232 -2.923 1.00 90.56 70 LEU A O 1
ATOM 531 N N . VAL A 1 71 ? 6.413 10.427 -5.164 1.00 80.56 71 VAL A N 1
ATOM 532 C CA . VAL A 1 71 ? 7.839 10.830 -5.286 1.00 80.56 71 VAL A CA 1
ATOM 533 C C . VAL A 1 71 ? 8.320 11.904 -4.302 1.00 80.56 71 VAL A C 1
ATOM 535 O O . VAL A 1 71 ? 9.500 11.961 -3.975 1.00 80.56 71 VAL A O 1
ATOM 538 N N . LYS A 1 72 ? 7.438 12.775 -3.804 1.00 70.44 72 LYS A N 1
ATOM 539 C CA . LYS A 1 72 ? 7.836 13.834 -2.865 1.00 70.44 72 LYS A CA 1
ATOM 540 C C . LYS A 1 72 ? 7.660 13.341 -1.429 1.00 70.44 72 LYS A C 1
ATOM 542 O O . LYS A 1 72 ? 6.518 13.084 -1.060 1.00 70.44 72 LYS A O 1
ATOM 547 N N . PRO A 1 73 ? 8.691 13.273 -0.572 1.00 68.50 73 PRO A N 1
ATOM 548 C CA . PRO A 1 73 ? 8.480 13.083 0.860 1.00 68.50 73 PRO A CA 1
ATOM 549 C C . PRO A 1 73 ? 7.564 14.184 1.406 1.00 68.50 73 PRO A C 1
ATOM 551 O O . PRO A 1 73 ? 7.747 15.369 1.118 1.00 68.50 73 PRO A O 1
ATOM 554 N N . THR A 1 74 ? 6.531 13.803 2.155 1.00 76.62 74 THR A N 1
ATOM 555 C CA . THR A 1 74 ? 5.651 14.778 2.802 1.00 76.62 74 THR A CA 1
ATOM 556 C C . THR A 1 74 ? 6.272 15.181 4.132 1.00 76.62 74 THR A C 1
ATOM 558 O O . THR A 1 74 ? 6.176 14.431 5.100 1.00 76.62 74 THR A O 1
ATOM 561 N N . LYS A 1 75 ? 6.875 16.369 4.213 1.00 82.31 75 LYS A N 1
ATOM 562 C CA . LYS A 1 75 ? 7.247 16.933 5.513 1.00 82.31 75 LYS A CA 1
ATOM 563 C C . LYS A 1 75 ? 6.014 17.572 6.147 1.00 82.31 75 LYS A C 1
ATOM 565 O O . LYS A 1 75 ? 5.519 18.575 5.642 1.00 82.31 75 LYS A O 1
ATOM 570 N N . LEU A 1 76 ? 5.524 16.965 7.220 1.00 88.12 76 LEU A N 1
ATOM 571 C CA . LEU A 1 76 ? 4.378 17.451 7.984 1.00 88.12 76 LEU A CA 1
ATOM 572 C C . LEU A 1 76 ? 4.827 18.437 9.074 1.00 88.12 76 LEU A C 1
ATOM 574 O O . LEU A 1 76 ? 5.936 18.340 9.605 1.00 88.12 76 LEU A O 1
ATOM 578 N N . SER A 1 77 ? 3.962 19.392 9.408 1.00 91.56 77 SER A N 1
ATOM 579 C CA . SER A 1 77 ? 4.084 20.223 10.613 1.00 91.56 77 SER A CA 1
ATOM 580 C C . SER A 1 77 ? 3.790 19.414 11.885 1.00 91.56 77 SER A C 1
ATOM 582 O O . SER A 1 77 ? 3.225 18.325 11.818 1.00 91.56 77 SER A O 1
ATOM 584 N N . ALA A 1 78 ? 4.145 19.940 13.062 1.00 90.81 78 ALA A N 1
ATOM 585 C CA . ALA A 1 78 ? 3.887 19.257 14.335 1.00 90.81 78 ALA A CA 1
ATOM 586 C C . ALA A 1 78 ? 2.388 18.976 14.566 1.00 90.81 78 ALA A C 1
ATOM 588 O O . ALA A 1 78 ? 2.029 17.881 14.997 1.00 90.81 78 ALA A O 1
ATOM 589 N N . ASP A 1 79 ? 1.519 19.927 14.210 1.00 92.56 79 ASP A N 1
ATOM 590 C CA . ASP A 1 79 ? 0.065 19.771 14.322 1.00 92.56 79 ASP A CA 1
ATOM 591 C C . ASP A 1 79 ? -0.463 18.705 13.353 1.00 92.56 79 ASP A C 1
ATOM 593 O O . ASP A 1 79 ? -1.304 17.881 13.718 1.00 92.56 79 ASP A O 1
ATOM 597 N N . GLU A 1 80 ? 0.062 18.668 12.123 1.00 93.81 80 GLU A N 1
ATOM 598 C CA . GLU A 1 80 ? -0.286 17.627 11.153 1.00 93.81 80 GLU A CA 1
ATOM 599 C C . GLU A 1 80 ? 0.206 16.248 11.592 1.00 93.81 80 GLU A C 1
ATOM 601 O O . GLU A 1 80 ? -0.527 15.283 11.413 1.00 93.81 80 GLU A O 1
ATOM 606 N N . ILE A 1 81 ? 1.395 16.140 12.195 1.00 91.94 81 ILE A N 1
ATOM 607 C CA . ILE A 1 81 ? 1.907 14.881 12.760 1.00 91.94 81 ILE A CA 1
ATOM 608 C C . ILE A 1 81 ? 0.987 14.394 13.882 1.00 91.94 81 ILE A C 1
ATOM 610 O O . ILE A 1 81 ? 0.578 13.235 13.873 1.00 91.94 81 ILE A O 1
ATOM 614 N N . ALA A 1 82 ? 0.606 15.271 14.814 1.00 93.19 82 ALA A N 1
ATOM 615 C CA . ALA A 1 82 ? -0.304 14.908 15.896 1.00 93.19 82 ALA A CA 1
ATOM 616 C C . ALA A 1 82 ? -1.674 14.454 15.358 1.00 93.19 82 ALA A C 1
ATOM 618 O O . ALA A 1 82 ? -2.242 13.469 15.834 1.00 93.19 82 ALA A O 1
ATOM 619 N N . MET A 1 83 ? -2.196 15.134 14.331 1.00 93.19 83 MET A N 1
ATOM 620 C CA . MET A 1 83 ? -3.438 14.743 13.661 1.00 93.19 83 MET A CA 1
ATOM 621 C C . MET A 1 83 ? -3.306 13.407 12.916 1.00 93.19 83 MET A C 1
ATOM 623 O O . MET A 1 83 ? -4.237 12.599 12.954 1.00 93.19 83 MET A O 1
ATOM 627 N N . GLU A 1 84 ? -2.172 13.170 12.258 1.00 93.25 84 GLU A N 1
ATOM 628 C CA . GLU A 1 84 ? -1.848 11.924 11.563 1.00 93.25 84 GLU A CA 1
ATOM 629 C C . GLU A 1 84 ? -1.860 10.744 12.539 1.00 93.25 84 GLU A C 1
ATOM 631 O O . GLU A 1 84 ? -2.563 9.760 12.319 1.00 93.25 84 GLU A O 1
ATOM 636 N N . GLU A 1 85 ? -1.133 10.869 13.651 1.00 92.75 85 GLU A N 1
ATOM 637 C CA . GLU A 1 85 ? -1.000 9.830 14.674 1.00 92.75 85 GLU A CA 1
ATOM 638 C C . GLU A 1 85 ? -2.324 9.557 15.380 1.00 92.75 85 GLU A C 1
ATOM 640 O O . GLU A 1 85 ? -2.720 8.402 15.544 1.00 92.75 85 GLU A O 1
ATOM 645 N N . TYR A 1 86 ? -3.062 10.612 15.728 1.00 94.06 86 TYR A N 1
ATOM 646 C CA . TYR A 1 86 ? -4.359 10.482 16.382 1.00 94.06 86 TYR A CA 1
ATOM 647 C C . TYR A 1 86 ? -5.396 9.755 15.512 1.00 94.06 86 TYR A C 1
ATOM 649 O O . TYR A 1 86 ? -6.335 9.155 16.043 1.00 94.06 86 TYR A O 1
ATOM 657 N N . ASN A 1 87 ? -5.269 9.812 14.184 1.00 95.50 87 ASN A N 1
ATOM 658 C CA . ASN A 1 87 ? -6.230 9.232 13.244 1.00 95.50 87 ASN A CA 1
ATOM 659 C C . ASN A 1 87 ? -5.665 8.061 12.417 1.00 95.50 87 ASN A C 1
ATOM 661 O O . ASN A 1 87 ? -6.330 7.612 11.484 1.00 95.50 87 ASN A O 1
ATOM 665 N N . ALA A 1 88 ? -4.487 7.542 12.783 1.00 95.38 88 ALA A N 1
ATOM 666 C CA . ALA A 1 88 ? -3.756 6.521 12.030 1.00 95.38 88 ALA A CA 1
ATOM 667 C C . ALA A 1 88 ? -4.544 5.219 11.798 1.00 95.38 88 ALA A C 1
ATOM 669 O O . ALA A 1 88 ? -4.382 4.571 10.768 1.00 95.38 88 ALA A O 1
ATOM 670 N N . GLU A 1 89 ? -5.391 4.836 12.756 1.00 96.88 89 GLU A N 1
ATOM 671 C CA . GLU A 1 89 ? -6.259 3.653 12.661 1.00 96.88 89 GLU A CA 1
ATOM 672 C C . GLU A 1 89 ? -7.661 3.988 12.131 1.00 96.88 89 GLU A C 1
ATOM 674 O O . GLU A 1 89 ? -8.250 3.189 11.407 1.00 96.88 89 GLU A O 1
ATOM 679 N N . ASP A 1 90 ? -8.180 5.180 12.450 1.00 97.75 90 ASP A N 1
ATOM 680 C CA . ASP A 1 90 ? -9.542 5.604 12.091 1.00 97.75 90 ASP A CA 1
ATOM 681 C C . ASP A 1 90 ? -9.690 5.816 10.584 1.00 97.75 90 ASP A C 1
ATOM 683 O O . ASP A 1 90 ? -10.641 5.332 9.975 1.00 97.75 90 ASP A O 1
ATOM 687 N N . ILE A 1 91 ? -8.752 6.546 9.975 1.00 97.81 91 ILE A N 1
ATOM 688 C CA . ILE A 1 91 ? -8.856 6.971 8.577 1.00 97.81 91 ILE A CA 1
ATOM 689 C C . ILE A 1 91 ? -8.885 5.806 7.581 1.00 97.81 91 ILE A C 1
ATOM 691 O O . ILE A 1 91 ? -9.785 5.820 6.743 1.00 97.81 91 ILE A O 1
ATOM 695 N N . PRO A 1 92 ? -7.992 4.796 7.623 1.00 97.69 92 PRO A N 1
ATOM 696 C CA . PRO A 1 92 ? -8.019 3.736 6.618 1.00 97.69 92 PRO A CA 1
ATOM 697 C C . PRO A 1 92 ? -9.291 2.880 6.716 1.00 97.69 92 PRO A C 1
ATOM 699 O O . PRO A 1 92 ? -9.846 2.496 5.690 1.00 97.69 92 PRO A O 1
ATOM 702 N N . VAL A 1 93 ? -9.819 2.647 7.924 1.00 98.31 93 VAL A N 1
ATOM 703 C CA . VAL A 1 93 ? -11.105 1.950 8.102 1.00 98.31 93 VAL A CA 1
ATOM 704 C C . VAL A 1 93 ? -12.258 2.813 7.588 1.00 98.31 93 VAL A C 1
ATOM 706 O O . VAL A 1 93 ? -13.072 2.359 6.785 1.00 98.31 93 VAL A O 1
ATOM 709 N N . ARG A 1 94 ? -12.309 4.085 7.998 1.00 98.06 94 ARG A N 1
ATOM 710 C CA . ARG A 1 94 ? -13.365 5.022 7.597 1.00 98.06 94 ARG A CA 1
ATOM 711 C C . ARG A 1 94 ? -13.387 5.262 6.089 1.00 98.06 94 ARG A C 1
ATOM 713 O O . ARG A 1 94 ? -14.464 5.379 5.518 1.00 98.06 94 ARG A O 1
ATOM 720 N N . ALA A 1 95 ? -12.230 5.293 5.433 1.00 97.88 95 ALA A N 1
ATOM 721 C CA . ALA A 1 95 ? -12.131 5.439 3.984 1.00 97.88 95 ALA A CA 1
ATOM 722 C C . ALA A 1 95 ? -12.835 4.300 3.232 1.00 97.88 95 ALA A C 1
ATOM 724 O O . ALA A 1 95 ? -13.457 4.551 2.202 1.00 97.88 95 ALA A O 1
ATOM 725 N N . ILE A 1 96 ? -12.773 3.073 3.757 1.00 98.00 96 ILE A N 1
ATOM 726 C CA . ILE A 1 96 ? -13.448 1.909 3.170 1.00 98.00 96 ILE A CA 1
ATOM 727 C C . ILE A 1 96 ? -14.936 1.905 3.535 1.00 98.00 96 ILE A C 1
ATOM 729 O O . ILE A 1 96 ? -15.777 1.756 2.655 1.00 98.00 96 ILE A O 1
ATOM 733 N N . VAL A 1 97 ? -15.270 2.102 4.815 1.00 97.81 97 VAL A N 1
ATOM 734 C CA . VAL A 1 97 ? -16.650 1.974 5.321 1.00 97.81 97 VAL A CA 1
ATOM 735 C C . VAL A 1 97 ? -17.541 3.150 4.905 1.00 97.81 97 VAL A C 1
ATOM 737 O O . VAL A 1 97 ? -18.705 2.962 4.561 1.00 97.81 97 VAL A O 1
ATOM 740 N N . GLU A 1 98 ? -17.013 4.372 4.954 1.00 97.12 98 GLU A N 1
ATOM 741 C CA . GLU A 1 98 ? -17.770 5.622 4.775 1.00 97.12 98 GLU A CA 1
ATOM 742 C C . GLU A 1 98 ? -17.323 6.424 3.541 1.00 97.12 98 GLU A C 1
ATOM 744 O O . GLU A 1 98 ? -17.933 7.443 3.205 1.00 97.12 98 GLU A O 1
ATOM 749 N N . GLY A 1 99 ? -16.263 5.983 2.860 1.00 97.12 99 GLY A N 1
ATOM 750 C CA . GLY A 1 99 ? -15.690 6.661 1.702 1.00 97.12 99 GLY A CA 1
ATOM 751 C C . GLY A 1 99 ? -14.754 7.816 2.069 1.00 97.12 99 GLY A C 1
ATOM 752 O O . GLY A 1 99 ? -14.896 8.477 3.101 1.00 97.12 99 GLY A O 1
ATOM 753 N N . TRP A 1 100 ? -13.808 8.116 1.177 1.00 97.38 100 TRP A N 1
ATOM 754 C CA . TRP A 1 100 ? -12.830 9.198 1.354 1.00 97.38 100 TRP A CA 1
ATOM 755 C C . TRP A 1 100 ? -13.447 10.588 1.551 1.00 97.38 100 TRP A C 1
ATOM 757 O O . TRP A 1 100 ? -12.913 11.397 2.313 1.00 97.38 100 TRP A O 1
ATOM 767 N N . ASP A 1 101 ? -14.590 10.861 0.919 1.00 97.00 101 ASP A N 1
ATOM 768 C CA . ASP A 1 101 ? -15.262 12.162 1.012 1.00 97.00 101 ASP A CA 1
ATOM 769 C C . ASP A 1 101 ? -15.742 12.474 2.439 1.00 97.00 101 ASP A C 1
ATOM 771 O O . ASP A 1 101 ? -15.853 13.640 2.820 1.00 97.00 101 ASP A O 1
ATOM 775 N N . SER A 1 102 ? -16.008 11.449 3.259 1.00 96.12 102 SER A N 1
ATOM 776 C CA . SER A 1 102 ? -16.361 11.633 4.672 1.00 96.12 102 SER A CA 1
ATOM 777 C C . SER A 1 102 ? -15.207 12.261 5.469 1.00 96.12 102 SER A C 1
ATOM 779 O O . SER A 1 102 ? -15.421 13.179 6.263 1.00 96.12 102 SER A O 1
ATOM 781 N N . ILE A 1 103 ? -13.974 11.822 5.202 1.00 95.81 103 ILE A N 1
ATOM 782 C CA . ILE A 1 103 ? -12.744 12.275 5.863 1.00 95.81 103 ILE A CA 1
ATOM 783 C C . ILE A 1 103 ? -12.402 13.703 5.429 1.00 95.81 103 ILE A C 1
ATOM 785 O O . ILE A 1 103 ? -12.008 14.528 6.256 1.00 95.81 103 ILE A O 1
ATOM 789 N N . GLU A 1 104 ? -12.587 14.004 4.141 1.00 94.69 104 GLU A N 1
ATOM 790 C CA . GLU A 1 104 ? -12.369 15.340 3.584 1.00 94.69 104 GLU A CA 1
ATOM 791 C C . GLU A 1 104 ? -13.348 16.362 4.171 1.00 94.69 104 GLU A C 1
ATOM 793 O O . GLU A 1 104 ? -12.914 17.395 4.682 1.00 94.69 104 GLU A O 1
ATOM 798 N N . ARG A 1 105 ? -14.649 16.039 4.216 1.00 95.06 105 ARG A N 1
ATOM 799 C CA . ARG A 1 105 ? -15.659 16.897 4.864 1.00 95.06 105 ARG A CA 1
ATOM 800 C C . ARG A 1 105 ? -15.386 17.121 6.351 1.00 95.06 105 ARG A C 1
ATOM 802 O O . ARG A 1 105 ? -15.701 18.187 6.867 1.00 95.06 105 ARG A O 1
ATOM 809 N N . ALA A 1 106 ? -14.798 16.139 7.033 1.00 92.06 106 ALA A N 1
ATOM 810 C CA . ALA A 1 106 ? -14.430 16.245 8.442 1.00 92.06 106 ALA A CA 1
ATOM 811 C C . ALA A 1 106 ? -13.149 17.068 8.692 1.00 92.06 106 ALA A C 1
ATOM 813 O O . ALA A 1 106 ? -12.760 17.232 9.846 1.00 92.06 106 ALA A O 1
ATOM 814 N N . GLY A 1 107 ? -12.464 17.552 7.647 1.00 91.06 107 GLY A N 1
ATOM 815 C CA . GLY A 1 107 ? -11.226 18.328 7.782 1.00 91.06 107 GLY A CA 1
ATOM 816 C C . GLY A 1 107 ? -10.021 17.515 8.271 1.00 91.06 107 GLY A C 1
ATOM 817 O O . GLY A 1 107 ? -9.016 18.094 8.667 1.00 91.06 107 GLY A O 1
ATOM 818 N N . LYS A 1 108 ? -10.094 16.178 8.232 1.00 90.00 108 LYS A N 1
ATOM 819 C CA . LYS A 1 108 ? -9.049 15.261 8.735 1.00 90.00 108 LYS A CA 1
ATOM 820 C C . LYS A 1 108 ? -7.996 14.886 7.679 1.00 90.00 108 LYS A C 1
ATOM 822 O O . LYS A 1 108 ? -7.168 14.006 7.897 1.00 90.00 108 LYS A O 1
ATOM 827 N N . MET A 1 109 ? -8.048 15.511 6.506 1.00 93.00 109 MET A N 1
ATOM 828 C CA . MET A 1 109 ? -7.269 15.120 5.333 1.00 93.00 109 MET A CA 1
ATOM 829 C C . MET A 1 109 ? -5.881 15.785 5.324 1.00 93.00 109 MET A C 1
ATOM 831 O O . MET A 1 109 ? -5.706 16.863 4.751 1.00 93.00 109 MET A O 1
ATOM 835 N N . THR A 1 110 ? -4.883 15.150 5.943 1.00 93.50 110 THR A N 1
ATOM 836 C CA . THR A 1 110 ? -3.476 15.596 5.870 1.00 93.50 110 THR A CA 1
ATOM 837 C C . THR A 1 110 ? -2.902 15.408 4.457 1.00 93.50 110 THR A C 1
ATOM 839 O O . THR A 1 110 ? -3.455 14.657 3.645 1.00 93.50 110 THR A O 1
ATOM 842 N N . PRO A 1 111 ? -1.763 16.040 4.119 1.00 92.56 111 PRO A N 1
ATOM 843 C CA . PRO A 1 111 ? -1.098 15.782 2.843 1.00 92.56 111 PRO A CA 1
ATOM 844 C C . PRO A 1 111 ? -0.684 14.311 2.635 1.00 92.56 111 PRO A C 1
ATOM 846 O O . PRO A 1 111 ? -0.672 13.854 1.492 1.00 92.56 111 PRO A O 1
ATOM 849 N N . THR A 1 112 ? -0.407 13.556 3.705 1.00 93.50 112 THR A N 1
ATOM 850 C CA . THR A 1 112 ? -0.147 12.106 3.634 1.00 93.50 112 THR A CA 1
ATOM 851 C C . THR A 1 112 ? -1.405 11.333 3.248 1.00 93.50 112 THR A C 1
ATOM 853 O O . THR A 1 112 ? -1.373 10.562 2.287 1.00 93.50 112 THR A O 1
ATOM 856 N N . TRP A 1 113 ? -2.542 11.606 3.894 1.00 95.38 113 TRP A N 1
ATOM 857 C CA . TRP A 1 113 ? -3.808 10.959 3.544 1.00 95.38 113 TRP A CA 1
ATOM 858 C C . TRP A 1 113 ? -4.296 11.302 2.136 1.00 95.38 113 TRP A C 1
ATOM 860 O O . TRP A 1 113 ? -4.853 10.435 1.470 1.00 95.38 113 TRP A O 1
ATOM 870 N N . ARG A 1 114 ? -4.010 12.504 1.609 1.00 94.69 114 ARG A N 1
ATOM 871 C CA . ARG A 1 114 ? -4.305 12.825 0.195 1.00 94.69 114 ARG A CA 1
ATOM 872 C C . ARG A 1 114 ? -3.534 11.936 -0.777 1.00 94.69 114 ARG A C 1
ATOM 874 O O . ARG A 1 114 ? -4.090 11.525 -1.794 1.00 94.69 114 ARG A O 1
ATOM 881 N N . LYS A 1 115 ? -2.267 11.634 -0.477 1.00 93.94 115 LYS A N 1
ATOM 882 C CA . LYS A 1 115 ? -1.469 10.704 -1.289 1.00 93.94 115 LYS A CA 1
ATOM 883 C C . LYS A 1 115 ? -2.012 9.291 -1.197 1.00 93.94 115 LYS A C 1
ATOM 885 O O . LYS A 1 115 ? -2.175 8.652 -2.229 1.00 93.94 115 LYS A O 1
ATOM 890 N N . LEU A 1 116 ? -2.342 8.837 0.011 1.00 95.50 116 LEU A N 1
ATOM 891 C CA . LEU A 1 116 ? -2.915 7.507 0.215 1.00 95.50 116 LEU A CA 1
ATOM 892 C C . LEU A 1 116 ? -4.279 7.350 -0.444 1.00 95.50 116 LEU A C 1
ATOM 894 O O . LEU A 1 116 ? -4.512 6.311 -1.039 1.00 95.50 116 LEU A O 1
ATOM 898 N N . ARG A 1 117 ? -5.129 8.381 -0.441 1.00 96.94 117 ARG A N 1
ATOM 899 C CA . ARG A 1 117 ? -6.374 8.384 -1.217 1.00 96.94 117 ARG A CA 1
ATOM 900 C C . ARG A 1 117 ? -6.112 8.126 -2.694 1.00 96.94 117 ARG A C 1
ATOM 902 O O . ARG A 1 117 ? -6.745 7.263 -3.286 1.00 96.94 117 ARG A O 1
ATOM 909 N N . ARG A 1 118 ? -5.157 8.846 -3.292 1.00 95.94 118 ARG A N 1
ATOM 910 C CA . ARG A 1 118 ? -4.805 8.627 -4.701 1.00 95.94 118 ARG A CA 1
ATOM 911 C C . ARG A 1 118 ? -4.188 7.258 -4.946 1.00 95.94 118 ARG A C 1
ATOM 913 O O . ARG A 1 118 ? -4.514 6.633 -5.947 1.00 95.94 118 ARG A O 1
ATOM 920 N N . ALA A 1 119 ? -3.337 6.786 -4.040 1.00 94.94 119 ALA A N 1
ATOM 921 C CA . ALA A 1 119 ? -2.784 5.440 -4.108 1.00 94.94 119 ALA A CA 1
ATOM 922 C C . ALA A 1 119 ? -3.881 4.375 -4.057 1.00 94.94 119 ALA A C 1
ATOM 924 O O . ALA A 1 119 ? -3.886 3.461 -4.867 1.00 94.94 119 ALA A O 1
ATOM 925 N N . ASP A 1 120 ? -4.842 4.530 -3.159 1.00 96.88 120 ASP A N 1
ATOM 926 C CA . ASP A 1 120 ? -5.976 3.634 -3.003 1.00 96.88 120 ASP A CA 1
ATOM 927 C C . ASP A 1 120 ? -6.880 3.605 -4.243 1.00 96.88 120 ASP A C 1
ATOM 929 O O . ASP A 1 120 ? -7.112 2.538 -4.812 1.00 96.88 120 ASP A O 1
ATOM 933 N N . GLU A 1 121 ? -7.293 4.774 -4.737 1.00 95.75 121 GLU A N 1
ATOM 934 C CA . GLU A 1 121 ? -8.122 4.905 -5.943 1.00 95.75 121 GLU A CA 1
ATOM 935 C C . GLU A 1 121 ? -7.447 4.315 -7.201 1.00 95.75 121 GLU A C 1
ATOM 937 O O . GLU A 1 121 ? -8.133 3.815 -8.092 1.00 95.75 121 GLU A O 1
ATOM 942 N N . LEU A 1 122 ? -6.111 4.352 -7.285 1.00 94.56 122 LEU A N 1
ATOM 943 C CA . LEU A 1 122 ? -5.346 3.815 -8.417 1.00 94.56 122 LEU A CA 1
ATOM 944 C C . LEU A 1 122 ? -5.015 2.322 -8.271 1.00 94.56 122 LEU A C 1
ATOM 946 O O . LEU A 1 122 ? -5.129 1.561 -9.236 1.00 94.56 122 LEU A O 1
ATOM 950 N N . CYS A 1 123 ? -4.560 1.914 -7.087 1.00 94.94 123 CYS A N 1
ATOM 951 C CA . CYS A 1 123 ? -3.876 0.643 -6.866 1.00 94.94 123 CYS A CA 1
ATOM 952 C C . CYS A 1 123 ? -4.703 -0.384 -6.095 1.00 94.94 123 CYS A C 1
ATOM 954 O O . CYS A 1 123 ? -4.367 -1.560 -6.191 1.00 94.94 123 CYS A O 1
ATOM 956 N N . PHE A 1 124 ? -5.738 0.019 -5.348 1.00 94.88 124 PHE A N 1
ATOM 957 C CA . PHE A 1 124 ? -6.465 -0.873 -4.432 1.00 94.88 124 PHE A CA 1
ATOM 958 C C . PHE A 1 124 ? -7.993 -0.825 -4.576 1.00 94.88 124 PHE A C 1
ATOM 960 O O . PHE A 1 124 ? -8.687 -1.569 -3.888 1.00 94.88 124 PHE A O 1
ATOM 967 N N . ALA A 1 125 ? -8.529 -0.013 -5.491 1.00 92.06 125 ALA A N 1
ATOM 968 C CA . ALA A 1 125 ? -9.971 0.174 -5.665 1.00 92.06 125 ALA A CA 1
ATOM 969 C C . ALA A 1 125 ? -10.755 -1.123 -5.948 1.00 92.06 125 ALA A C 1
ATOM 971 O O . ALA A 1 125 ? -11.914 -1.217 -5.556 1.00 92.06 125 ALA A O 1
ATOM 972 N N . ASN A 1 126 ? -10.136 -2.115 -6.604 1.00 95.12 126 ASN A N 1
ATOM 973 C CA . ASN A 1 126 ? -10.757 -3.420 -6.874 1.00 95.12 126 ASN A CA 1
ATOM 974 C C . ASN A 1 126 ? -10.272 -4.546 -5.942 1.00 95.12 126 ASN A C 1
ATOM 976 O O . ASN A 1 126 ? -10.603 -5.710 -6.173 1.00 95.12 126 ASN A O 1
ATOM 980 N N . CYS A 1 127 ? -9.479 -4.230 -4.913 1.00 97.25 127 CYS A N 1
ATOM 981 C CA . CYS A 1 127 ? -9.168 -5.188 -3.856 1.00 97.25 127 CYS A CA 1
ATOM 982 C C . CYS A 1 127 ? -10.422 -5.467 -3.019 1.00 97.25 127 CYS A C 1
ATOM 984 O O . CYS A 1 127 ? -11.272 -4.595 -2.846 1.00 97.25 127 CYS A O 1
ATOM 986 N N . ALA A 1 128 ? -10.504 -6.661 -2.432 1.00 97.31 128 ALA A N 1
ATOM 987 C CA . ALA A 1 128 ? -11.460 -6.893 -1.355 1.00 97.31 128 ALA A CA 1
ATOM 988 C C . ALA A 1 128 ? -11.100 -6.031 -0.128 1.00 97.31 128 ALA A C 1
ATOM 990 O O . ALA A 1 128 ? -9.935 -5.688 0.089 1.00 97.31 128 ALA A O 1
ATOM 991 N N . ASP A 1 129 ? -12.108 -5.654 0.663 1.00 98.25 129 ASP A N 1
ATOM 992 C CA . ASP A 1 129 ? -11.967 -4.646 1.723 1.00 98.25 129 ASP A CA 1
ATOM 993 C C . ASP A 1 129 ? -10.902 -5.008 2.773 1.00 98.25 129 ASP A C 1
ATOM 995 O O . ASP A 1 129 ? -10.171 -4.136 3.246 1.00 98.25 129 ASP A O 1
ATOM 999 N N . THR A 1 130 ? -10.751 -6.297 3.090 1.00 98.50 130 THR A N 1
ATOM 1000 C CA . THR A 1 130 ? -9.716 -6.806 4.003 1.00 98.50 130 THR A CA 1
ATOM 1001 C C . THR A 1 130 ? -8.308 -6.548 3.458 1.00 98.50 130 THR A C 1
ATOM 1003 O O . THR A 1 130 ? -7.462 -5.977 4.149 1.00 98.50 130 THR A O 1
ATOM 1006 N N . GLU A 1 131 ? -8.043 -6.929 2.208 1.00 98.38 131 GLU A N 1
ATOM 1007 C CA . GLU A 1 131 ? -6.773 -6.699 1.514 1.00 98.38 131 GLU A CA 1
ATOM 1008 C C . GLU A 1 131 ? -6.485 -5.208 1.348 1.00 98.38 131 GLU A C 1
ATOM 1010 O O . GLU A 1 131 ? -5.359 -4.758 1.569 1.00 98.38 131 GLU A O 1
ATOM 1015 N N . ARG A 1 132 ? -7.514 -4.436 0.985 1.00 98.19 132 ARG A N 1
ATOM 1016 C CA . ARG A 1 132 ? -7.442 -2.983 0.827 1.00 98.19 132 ARG A CA 1
ATOM 1017 C C . ARG A 1 132 ? -7.055 -2.306 2.142 1.00 98.19 132 ARG A C 1
ATOM 1019 O O . ARG A 1 132 ? -6.147 -1.475 2.148 1.00 98.19 132 ARG A O 1
ATOM 1026 N N . LEU A 1 133 ? -7.666 -2.703 3.263 1.00 98.69 133 LEU A N 1
ATOM 1027 C CA . LEU A 1 133 ? -7.321 -2.189 4.592 1.00 98.69 133 LEU A CA 1
ATOM 1028 C C . LEU A 1 133 ? -5.882 -2.547 4.978 1.00 98.69 133 LEU A C 1
ATOM 1030 O O . LEU A 1 133 ? -5.142 -1.679 5.446 1.00 98.69 133 LEU A O 1
ATOM 1034 N N . ALA A 1 134 ? -5.472 -3.800 4.757 1.00 98.38 134 ALA A N 1
ATOM 1035 C CA . ALA A 1 134 ? -4.110 -4.250 5.030 1.00 98.38 134 ALA A CA 1
ATOM 1036 C C . ALA A 1 134 ? -3.080 -3.422 4.248 1.00 98.38 134 ALA A C 1
ATOM 1038 O O . ALA A 1 134 ? -2.120 -2.911 4.831 1.00 98.38 134 ALA A O 1
ATOM 1039 N N . ALA A 1 135 ? -3.294 -3.255 2.939 1.00 97.75 135 ALA A N 1
ATOM 1040 C CA . ALA A 1 135 ? -2.415 -2.486 2.066 1.00 97.75 135 ALA A CA 1
ATOM 1041 C C . ALA A 1 135 ? -2.329 -1.021 2.510 1.00 97.75 135 ALA A C 1
ATOM 1043 O O . ALA A 1 135 ? -1.230 -0.519 2.743 1.00 97.75 135 ALA A O 1
ATOM 1044 N N . MET A 1 136 ? -3.469 -0.354 2.728 1.00 97.50 136 MET A N 1
ATOM 1045 C CA . MET A 1 136 ? -3.489 1.037 3.188 1.00 97.50 136 MET A CA 1
ATOM 1046 C C . MET A 1 136 ? -2.790 1.224 4.535 1.00 97.50 136 MET A C 1
ATOM 1048 O O . MET A 1 136 ? -2.042 2.189 4.701 1.00 97.50 136 MET A O 1
ATOM 1052 N N . ARG A 1 137 ? -2.989 0.303 5.487 1.00 97.38 137 ARG A N 1
ATOM 1053 C CA . ARG A 1 137 ? -2.339 0.360 6.800 1.00 97.38 137 ARG A CA 1
ATOM 1054 C C . ARG A 1 137 ? -0.818 0.284 6.677 1.00 97.38 137 ARG A C 1
ATOM 1056 O O . ARG A 1 137 ? -0.115 1.078 7.297 1.00 97.38 137 ARG A O 1
ATOM 1063 N N . ILE A 1 138 ? -0.303 -0.626 5.854 1.00 96.94 138 ILE A N 1
ATOM 1064 C CA . ILE A 1 138 ? 1.140 -0.750 5.623 1.00 96.94 138 ILE A CA 1
ATOM 1065 C C . ILE A 1 138 ? 1.699 0.446 4.843 1.00 96.94 138 ILE A C 1
ATOM 1067 O O . ILE A 1 138 ? 2.728 0.997 5.239 1.00 96.94 138 ILE A O 1
ATOM 1071 N N . CYS A 1 139 ? 1.021 0.896 3.783 1.00 96.12 139 CYS A N 1
ATOM 1072 C CA . CYS A 1 139 ? 1.432 2.076 3.022 1.00 96.12 139 CYS A CA 1
ATOM 1073 C C . CYS A 1 139 ? 1.480 3.330 3.904 1.00 96.12 139 CYS A C 1
ATOM 1075 O O . CYS A 1 139 ? 2.405 4.128 3.769 1.00 96.12 139 CYS A O 1
ATOM 1077 N N . HIS A 1 140 ? 0.528 3.490 4.830 1.00 95.75 140 HIS A N 1
ATOM 1078 C CA . HIS A 1 140 ? 0.529 4.580 5.805 1.00 95.75 140 HIS A CA 1
ATOM 1079 C C . HIS A 1 140 ? 1.784 4.569 6.673 1.00 95.75 140 HIS A C 1
ATOM 1081 O O . HIS A 1 140 ? 2.516 5.557 6.689 1.00 95.75 140 HIS A O 1
ATOM 1087 N N . LEU A 1 141 ? 2.096 3.428 7.294 1.00 94.69 141 LEU A N 1
ATOM 1088 C CA . LEU A 1 141 ? 3.301 3.278 8.112 1.00 94.69 141 LEU A CA 1
ATOM 1089 C C . LEU A 1 141 ? 4.578 3.629 7.328 1.00 94.69 141 LEU A C 1
ATOM 1091 O O . LEU A 1 141 ? 5.454 4.317 7.856 1.00 94.69 141 LEU A O 1
ATOM 1095 N N . LEU A 1 142 ? 4.672 3.199 6.064 1.00 94.31 142 LEU A N 1
ATOM 1096 C CA . LEU A 1 142 ? 5.814 3.492 5.195 1.00 94.31 142 LEU A CA 1
ATOM 1097 C C . LEU A 1 142 ? 5.927 4.973 4.840 1.00 94.31 142 LEU A C 1
ATOM 1099 O O . LEU A 1 142 ? 7.001 5.545 5.003 1.00 94.31 142 LEU A O 1
ATOM 1103 N N . ILE A 1 143 ? 4.843 5.620 4.394 1.00 93.00 143 ILE A N 1
ATOM 1104 C CA . ILE A 1 143 ? 4.886 7.050 4.042 1.00 93.00 143 ILE A CA 1
ATOM 1105 C C . ILE A 1 143 ? 5.240 7.889 5.269 1.00 93.00 143 ILE A C 1
ATOM 1107 O O . ILE A 1 143 ? 6.051 8.810 5.160 1.00 93.00 143 ILE A O 1
ATOM 1111 N N . THR A 1 144 ? 4.676 7.568 6.436 1.00 92.19 144 THR A N 1
ATOM 1112 C CA . THR A 1 144 ? 4.996 8.274 7.679 1.00 92.19 144 THR A CA 1
ATOM 1113 C C . THR A 1 144 ? 6.466 8.095 8.060 1.00 92.19 144 THR A C 1
ATOM 1115 O O . THR A 1 144 ? 7.119 9.077 8.402 1.00 92.19 144 THR A O 1
ATOM 1118 N N . TYR A 1 145 ? 7.021 6.882 7.952 1.00 92.50 145 TYR A N 1
ATOM 1119 C CA . TYR A 1 145 ? 8.448 6.650 8.194 1.00 92.50 145 TYR A CA 1
ATOM 1120 C C . TYR A 1 145 ? 9.344 7.375 7.179 1.00 92.50 145 TYR A C 1
ATOM 1122 O O . TYR A 1 145 ? 10.313 8.014 7.572 1.00 92.50 145 TYR A O 1
ATOM 1130 N N . HIS A 1 146 ? 9.029 7.330 5.884 1.00 91.00 146 HIS A N 1
ATOM 1131 C CA . HIS A 1 146 ? 9.828 8.013 4.862 1.00 91.00 146 HIS A CA 1
ATOM 1132 C C . HIS A 1 146 ? 9.761 9.546 4.983 1.00 91.00 146 HIS A C 1
ATOM 1134 O O . HIS A 1 146 ? 10.714 10.231 4.614 1.00 91.00 146 HIS A O 1
ATOM 1140 N N . GLY A 1 147 ? 8.658 10.095 5.506 1.00 89.75 147 GLY A N 1
ATOM 1141 C CA . GLY A 1 147 ? 8.522 11.525 5.801 1.00 89.75 147 GLY A CA 1
ATOM 1142 C C . GLY A 1 147 ? 9.275 11.981 7.057 1.00 89.75 147 GLY A C 1
ATOM 1143 O O . GLY A 1 147 ? 9.702 13.135 7.120 1.00 89.75 147 GLY A O 1
ATOM 1144 N N . ASP A 1 148 ? 9.454 11.087 8.032 1.00 90.31 148 ASP A N 1
ATOM 1145 C CA . ASP A 1 148 ? 10.109 11.349 9.318 1.00 90.31 148 ASP A CA 1
ATOM 1146 C C . ASP A 1 148 ? 10.880 10.096 9.798 1.00 90.31 148 ASP A C 1
ATOM 1148 O O . ASP A 1 148 ? 10.358 9.301 10.576 1.00 90.31 148 ASP A O 1
ATOM 1152 N N . PRO A 1 149 ? 12.112 9.843 9.319 1.00 90.88 149 PRO A N 1
ATOM 1153 C CA . PRO A 1 149 ? 12.799 8.561 9.513 1.00 90.88 149 PRO A CA 1
ATOM 1154 C C . PRO A 1 149 ? 13.464 8.420 10.896 1.00 90.88 149 PRO A C 1
ATOM 1156 O O . PRO A 1 149 ? 14.670 8.191 11.010 1.00 90.88 149 PRO A O 1
ATOM 1159 N N . THR A 1 150 ? 12.684 8.544 11.972 1.00 92.25 150 THR A N 1
ATOM 1160 C CA . THR A 1 150 ? 13.142 8.328 13.354 1.00 92.25 150 THR A CA 1
ATOM 1161 C C . THR A 1 150 ? 13.336 6.843 13.671 1.00 92.25 150 THR A C 1
ATOM 1163 O O . THR A 1 150 ? 12.767 5.956 13.022 1.00 92.25 150 THR A O 1
ATOM 1166 N N . MET A 1 151 ? 14.144 6.540 14.694 1.00 92.50 151 MET A N 1
ATOM 1167 C CA . MET A 1 151 ? 14.368 5.155 15.130 1.00 92.50 151 MET A CA 1
ATOM 1168 C C . MET A 1 151 ? 13.084 4.524 15.675 1.00 92.50 151 MET A C 1
ATOM 1170 O O . MET A 1 151 ? 12.822 3.345 15.433 1.00 92.50 151 MET A O 1
ATOM 1174 N N . GLU A 1 152 ? 12.263 5.319 16.353 1.00 91.62 152 GLU A N 1
ATOM 1175 C CA . GLU A 1 152 ? 10.975 4.928 16.912 1.00 91.62 152 GLU A CA 1
ATOM 1176 C C . GLU A 1 152 ? 10.010 4.515 15.798 1.00 91.62 152 GLU A C 1
ATOM 1178 O O . GLU A 1 152 ? 9.435 3.429 15.858 1.00 91.62 152 GLU A O 1
ATOM 1183 N N . ARG A 1 153 ? 9.885 5.317 14.729 1.00 90.81 153 ARG A N 1
ATOM 1184 C CA . ARG A 1 153 ? 9.038 4.967 13.577 1.00 90.81 153 ARG A CA 1
ATOM 1185 C C . ARG A 1 153 ? 9.585 3.776 12.807 1.00 90.81 153 ARG A C 1
ATOM 1187 O O . ARG A 1 153 ? 8.813 2.897 12.436 1.00 90.81 153 ARG A O 1
ATOM 1194 N N . ARG A 1 154 ? 10.906 3.674 12.637 1.00 93.25 154 ARG A N 1
ATOM 1195 C CA . ARG A 1 154 ? 11.525 2.491 12.021 1.00 93.25 154 ARG A CA 1
ATOM 1196 C C . ARG A 1 154 ? 11.190 1.205 12.779 1.00 93.25 154 ARG A C 1
ATOM 1198 O O . ARG A 1 154 ? 11.002 0.163 12.153 1.00 93.25 154 ARG A O 1
ATOM 1205 N N . ALA A 1 155 ? 11.116 1.267 14.109 1.00 92.12 155 ALA A N 1
ATOM 1206 C CA . ALA A 1 155 ? 10.772 0.124 14.949 1.00 92.12 155 ALA A CA 1
ATOM 1207 C C . ALA A 1 155 ? 9.306 -0.323 14.794 1.00 92.12 155 ALA A C 1
ATOM 1209 O O . ALA A 1 155 ? 8.996 -1.473 15.103 1.00 92.12 155 ALA A O 1
ATOM 1210 N N . THR A 1 156 ? 8.416 0.539 14.284 1.00 90.56 156 THR A N 1
ATOM 1211 C CA . THR A 1 156 ? 7.020 0.165 13.998 1.00 90.56 156 THR A CA 1
ATOM 1212 C C . THR A 1 156 ? 6.849 -0.537 12.654 1.00 90.56 156 THR A C 1
ATOM 1214 O O . THR A 1 156 ? 5.796 -1.131 12.421 1.00 90.56 156 THR A O 1
ATOM 1217 N N . LEU A 1 157 ? 7.855 -0.523 11.774 1.00 93.88 157 LEU A N 1
ATOM 1218 C CA . LEU A 1 157 ? 7.778 -1.201 10.485 1.00 93.88 157 LEU A CA 1
ATOM 1219 C C . LEU A 1 157 ? 8.037 -2.707 10.615 1.00 93.88 157 LEU A C 1
ATOM 1221 O O . LEU A 1 157 ? 8.936 -3.124 11.354 1.00 93.88 157 LEU A O 1
ATOM 1225 N N . PRO A 1 158 ? 7.315 -3.548 9.852 1.00 94.81 158 PRO A N 1
ATOM 1226 C CA . PRO A 1 158 ? 7.705 -4.938 9.688 1.00 94.81 158 PRO A CA 1
ATOM 1227 C C . PRO A 1 158 ? 9.148 -5.057 9.182 1.00 94.81 158 PRO A C 1
ATOM 1229 O O . PRO A 1 158 ? 9.567 -4.330 8.281 1.00 94.81 158 PRO A O 1
ATOM 1232 N N . ARG A 1 159 ? 9.919 -6.001 9.737 1.00 91.75 159 ARG A N 1
ATOM 1233 C CA . ARG A 1 159 ? 11.368 -6.123 9.473 1.00 91.75 159 ARG A CA 1
ATOM 1234 C C . ARG A 1 159 ? 11.718 -6.282 7.997 1.00 91.75 159 ARG A C 1
ATOM 1236 O O . ARG A 1 159 ? 12.801 -5.883 7.583 1.00 91.75 159 ARG A O 1
ATOM 1243 N N . TRP A 1 160 ? 10.830 -6.871 7.201 1.00 93.62 160 TRP A N 1
ATOM 1244 C CA . TRP A 1 160 ? 11.077 -7.061 5.775 1.00 93.62 160 TRP A CA 1
ATOM 1245 C C . TRP A 1 160 ? 11.068 -5.753 4.979 1.00 93.62 160 TRP A C 1
ATOM 1247 O O . TRP A 1 160 ? 11.630 -5.746 3.892 1.00 93.62 160 TRP A O 1
ATOM 1257 N N . TYR A 1 161 ? 10.522 -4.655 5.510 1.00 94.62 161 TYR A N 1
ATOM 1258 C CA . TYR A 1 161 ? 10.611 -3.322 4.901 1.00 94.62 161 TYR A CA 1
ATOM 1259 C C . TYR A 1 161 ? 11.914 -2.582 5.202 1.00 94.62 161 TYR A C 1
ATOM 1261 O O . TYR A 1 161 ? 12.122 -1.478 4.710 1.00 94.62 161 TYR A O 1
ATOM 1269 N N . TRP A 1 162 ? 12.821 -3.160 5.990 1.00 90.19 162 TRP A N 1
ATOM 1270 C CA . TRP A 1 162 ? 14.151 -2.580 6.122 1.00 90.19 162 TRP A CA 1
ATOM 1271 C C . TRP A 1 162 ? 14.904 -2.653 4.794 1.00 90.19 162 TRP A C 1
ATOM 1273 O O . TRP A 1 162 ? 14.846 -3.667 4.093 1.00 90.19 162 TRP A O 1
ATOM 1283 N N . ASN A 1 163 ? 15.626 -1.575 4.484 1.00 86.50 163 ASN A N 1
ATOM 1284 C CA . ASN A 1 163 ? 16.332 -1.428 3.218 1.00 86.50 163 ASN A CA 1
ATOM 1285 C C . ASN A 1 163 ? 17.294 -2.588 2.971 1.00 86.50 163 ASN A C 1
ATOM 1287 O O . ASN A 1 163 ? 18.133 -2.923 3.814 1.00 86.50 163 ASN A O 1
ATOM 1291 N N . ARG A 1 164 ? 17.186 -3.165 1.778 1.00 90.12 164 ARG A N 1
ATOM 1292 C CA . ARG A 1 164 ? 18.117 -4.156 1.247 1.00 90.12 164 ARG A CA 1
ATOM 1293 C C . ARG A 1 164 ? 19.202 -3.486 0.408 1.00 90.12 164 ARG A C 1
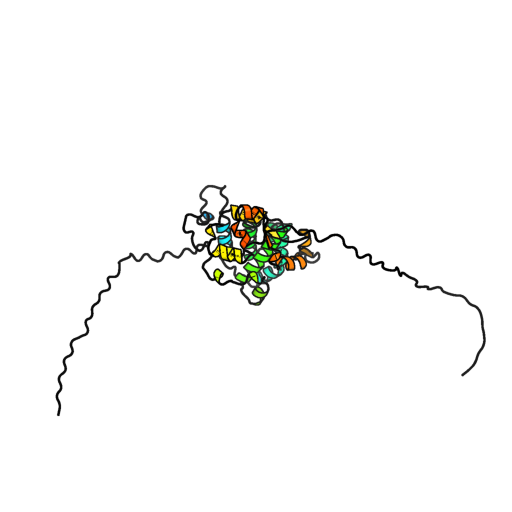ATOM 1295 O O . ARG A 1 164 ? 18.971 -2.389 -0.097 1.00 90.12 164 ARG A O 1
ATOM 1302 N N . PRO A 1 165 ? 20.366 -4.131 0.202 1.00 92.44 165 PRO A N 1
ATOM 1303 C CA . PRO A 1 165 ? 21.438 -3.558 -0.613 1.00 92.44 165 PRO A CA 1
ATOM 1304 C C . PRO A 1 165 ? 20.991 -3.125 -2.018 1.00 92.44 165 PRO A C 1
ATOM 1306 O O . PRO A 1 165 ? 21.439 -2.096 -2.508 1.00 92.44 165 PRO A O 1
ATOM 1309 N N . SER A 1 166 ? 20.069 -3.864 -2.643 1.00 91.69 166 SER A N 1
ATOM 1310 C CA . SER A 1 166 ? 19.493 -3.525 -3.953 1.00 91.69 166 SER A CA 1
ATOM 1311 C C . SER A 1 166 ? 18.759 -2.183 -3.963 1.00 91.69 166 SER A C 1
ATOM 1313 O O . SER A 1 166 ? 18.843 -1.465 -4.951 1.00 91.69 166 SER A O 1
ATOM 1315 N N . GLN A 1 167 ? 18.102 -1.798 -2.863 1.00 90.44 167 GLN A N 1
ATOM 1316 C CA . GLN A 1 167 ? 17.383 -0.523 -2.741 1.00 90.44 167 GLN A CA 1
ATOM 1317 C C . GLN A 1 167 ? 18.330 0.684 -2.632 1.00 90.44 167 GLN A C 1
ATOM 1319 O O . GLN A 1 167 ? 17.874 1.821 -2.624 1.00 90.44 167 GLN A O 1
ATOM 1324 N N . ALA A 1 168 ? 19.650 0.469 -2.567 1.00 92.38 168 ALA A N 1
ATOM 1325 C CA . ALA A 1 168 ? 20.626 1.542 -2.750 1.00 92.38 168 ALA A CA 1
ATOM 1326 C C . ALA A 1 168 ? 20.843 1.903 -4.234 1.00 92.38 168 ALA A C 1
ATOM 1328 O O . ALA A 1 168 ? 21.446 2.934 -4.527 1.00 92.38 168 ALA A O 1
ATOM 1329 N N . LEU A 1 169 ? 20.383 1.065 -5.171 1.00 94.06 169 LEU A N 1
ATOM 1330 C CA . LEU A 1 169 ? 20.427 1.354 -6.604 1.00 94.06 169 LEU A CA 1
ATOM 1331 C C . LEU A 1 169 ? 19.316 2.345 -6.985 1.00 94.06 169 LEU A C 1
ATOM 1333 O O . LEU A 1 169 ? 18.261 2.329 -6.351 1.00 94.06 169 LEU A O 1
ATOM 1337 N N . PRO A 1 170 ? 19.494 3.171 -8.032 1.00 93.25 170 PRO A N 1
ATOM 1338 C CA . PRO A 1 170 ? 18.427 4.036 -8.529 1.00 93.25 170 PRO A CA 1
ATOM 1339 C C . PRO A 1 170 ? 17.200 3.223 -8.956 1.00 93.25 170 PRO A C 1
ATOM 1341 O O . PRO A 1 170 ? 17.306 2.344 -9.812 1.00 93.25 170 PRO A O 1
ATOM 1344 N N . HIS A 1 171 ? 16.042 3.516 -8.367 1.00 94.38 171 HIS A N 1
ATOM 1345 C CA . HIS A 1 171 ? 14.795 2.808 -8.634 1.00 94.38 171 HIS A CA 1
ATOM 1346 C C . HIS A 1 171 ? 13.579 3.723 -8.400 1.00 94.38 171 HIS A C 1
ATOM 1348 O O . HIS A 1 171 ? 13.662 4.714 -7.674 1.00 94.38 171 HIS A O 1
ATOM 1354 N N . SER A 1 172 ? 12.446 3.398 -9.019 1.00 95.19 172 SER A N 1
ATOM 1355 C CA . SER A 1 172 ? 11.196 4.147 -8.865 1.00 95.19 172 SER A CA 1
ATOM 1356 C C . SER A 1 172 ? 10.628 3.938 -7.461 1.00 95.19 172 SER A C 1
ATOM 1358 O O . SER A 1 172 ? 10.469 2.798 -7.022 1.00 95.19 172 SER A O 1
ATOM 1360 N N . TYR A 1 173 ? 10.278 5.022 -6.773 1.00 94.44 173 TYR A N 1
ATOM 1361 C CA . TYR A 1 173 ? 9.912 5.007 -5.350 1.00 94.44 173 TYR A CA 1
ATOM 1362 C C . TYR A 1 173 ? 8.705 4.111 -5.015 1.00 94.44 173 TYR A C 1
ATOM 1364 O O . TYR A 1 173 ? 8.631 3.531 -3.935 1.00 94.44 173 TYR A O 1
ATOM 1372 N N . GLY A 1 174 ? 7.777 3.919 -5.957 1.00 95.12 174 GLY A N 1
ATOM 1373 C CA . GLY A 1 174 ? 6.655 2.990 -5.808 1.00 95.12 174 GLY A CA 1
ATOM 1374 C C . GLY A 1 174 ? 7.076 1.537 -5.554 1.00 95.12 174 GLY A C 1
ATOM 1375 O O . GLY A 1 174 ? 6.293 0.775 -4.992 1.00 95.12 174 GLY A O 1
ATOM 1376 N N . ILE A 1 175 ? 8.307 1.146 -5.912 1.00 96.31 175 ILE A N 1
ATOM 1377 C CA . ILE A 1 175 ? 8.827 -0.203 -5.652 1.00 96.31 175 ILE A CA 1
ATOM 1378 C C . ILE A 1 175 ? 8.918 -0.468 -4.144 1.00 96.31 175 ILE A C 1
ATOM 1380 O O . ILE A 1 175 ? 8.580 -1.561 -3.698 1.00 96.31 175 ILE A O 1
ATOM 1384 N N . ASP A 1 176 ? 9.278 0.526 -3.333 1.00 95.12 176 ASP A N 1
ATOM 1385 C CA . ASP A 1 176 ? 9.472 0.352 -1.886 1.00 95.12 176 ASP A CA 1
ATOM 1386 C C . ASP A 1 176 ? 8.195 -0.029 -1.126 1.00 95.12 176 ASP A C 1
ATOM 1388 O O . ASP A 1 176 ? 8.263 -0.523 0.000 1.00 95.12 176 ASP A O 1
ATOM 1392 N N . PHE A 1 177 ? 7.032 0.149 -1.755 1.00 95.50 177 PHE A N 1
ATOM 1393 C CA . PHE A 1 177 ? 5.725 -0.158 -1.184 1.00 95.50 177 PHE A CA 1
ATOM 1394 C C . PHE A 1 177 ? 5.275 -1.606 -1.397 1.00 95.50 177 PHE A C 1
ATOM 1396 O O . PHE A 1 177 ? 4.280 -2.021 -0.802 1.00 95.50 177 PHE A O 1
ATOM 1403 N N . PHE A 1 178 ? 5.985 -2.398 -2.208 1.00 96.94 178 PHE A N 1
ATOM 1404 C CA . PHE A 1 178 ? 5.663 -3.816 -2.350 1.00 96.94 178 PHE A CA 1
ATOM 1405 C C . PHE A 1 178 ? 6.108 -4.616 -1.124 1.00 96.94 178 PHE A C 1
ATOM 1407 O O . PHE A 1 178 ? 7.247 -4.535 -0.659 1.00 96.94 178 PHE A O 1
ATOM 1414 N N . VAL A 1 179 ? 5.204 -5.465 -0.641 1.00 96.75 179 VAL A N 1
ATOM 1415 C CA . VAL A 1 179 ? 5.386 -6.245 0.590 1.00 96.75 179 VAL A CA 1
ATOM 1416 C C . VAL A 1 179 ? 6.553 -7.218 0.486 1.00 96.75 179 VAL A C 1
ATOM 1418 O O . VAL A 1 179 ? 7.381 -7.301 1.397 1.00 96.75 179 VAL A O 1
ATOM 1421 N N . TRP A 1 180 ? 6.642 -7.944 -0.626 1.00 97.62 180 TRP A N 1
ATOM 1422 C CA . TRP A 1 180 ? 7.605 -9.028 -0.779 1.00 97.62 180 TRP A CA 1
ATOM 1423 C C . TRP A 1 180 ? 8.987 -8.493 -1.178 1.00 97.62 180 TRP A C 1
ATOM 1425 O O . TRP A 1 180 ? 9.117 -7.842 -2.217 1.00 97.62 180 TRP A O 1
ATOM 1435 N N . PRO A 1 181 ? 10.048 -8.762 -0.390 1.00 96.75 181 PRO A N 1
ATOM 1436 C CA . PRO A 1 181 ? 11.387 -8.280 -0.715 1.00 96.75 181 PRO A CA 1
ATOM 1437 C C . PRO A 1 181 ? 11.947 -8.821 -2.033 1.00 96.75 181 PRO A C 1
ATOM 1439 O O . PRO A 1 181 ? 12.605 -8.066 -2.738 1.00 96.75 181 PRO A O 1
ATOM 1442 N N . GLY A 1 182 ? 11.665 -10.086 -2.375 1.00 96.94 182 GLY A N 1
ATOM 1443 C CA . GLY A 1 182 ? 12.080 -10.675 -3.657 1.00 96.94 182 GLY A CA 1
ATOM 1444 C C . GLY A 1 182 ? 11.474 -9.927 -4.844 1.00 96.94 182 GLY A C 1
ATOM 1445 O O . GLY A 1 182 ? 12.186 -9.509 -5.753 1.00 96.94 182 GLY A O 1
ATOM 1446 N N . LEU A 1 183 ? 10.178 -9.597 -4.755 1.00 97.69 183 LEU A N 1
ATOM 1447 C CA . LEU A 1 183 ? 9.500 -8.807 -5.780 1.00 97.69 183 LEU A CA 1
ATOM 1448 C C . LEU A 1 183 ? 10.130 -7.417 -5.914 1.00 97.69 183 LEU A C 1
ATOM 1450 O O . LEU A 1 183 ? 10.390 -6.971 -7.027 1.00 97.69 183 LEU A O 1
ATOM 1454 N N . ARG A 1 184 ? 10.424 -6.740 -4.796 1.00 97.38 184 ARG A N 1
ATOM 1455 C CA . ARG A 1 184 ? 11.119 -5.443 -4.827 1.00 97.38 184 ARG A CA 1
ATOM 1456 C C . ARG A 1 184 ? 12.478 -5.538 -5.504 1.00 97.38 184 ARG A C 1
ATOM 1458 O O . ARG A 1 184 ? 12.769 -4.738 -6.387 1.00 97.38 184 ARG A O 1
ATOM 1465 N N . GLU A 1 185 ? 13.282 -6.529 -5.123 1.00 96.94 185 GLU A N 1
ATOM 1466 C CA . GLU A 1 185 ? 14.577 -6.799 -5.750 1.00 96.94 185 GLU A CA 1
ATOM 1467 C C . GLU A 1 185 ? 14.431 -6.997 -7.262 1.00 96.94 185 GLU A C 1
ATOM 1469 O O . GLU A 1 185 ? 15.121 -6.325 -8.027 1.00 96.94 185 GLU A O 1
ATOM 1474 N N . ARG A 1 186 ? 13.483 -7.825 -7.712 1.00 97.38 186 ARG A N 1
ATOM 1475 C CA . ARG A 1 186 ? 13.228 -8.036 -9.142 1.00 97.38 186 ARG A CA 1
ATOM 1476 C C . ARG A 1 186 ? 12.815 -6.750 -9.854 1.00 97.38 186 ARG A C 1
ATOM 1478 O O . ARG A 1 186 ? 13.361 -6.439 -10.916 1.00 97.38 186 ARG A O 1
ATOM 1485 N N . LEU A 1 187 ? 11.884 -5.985 -9.283 1.00 97.25 187 LEU A N 1
ATOM 1486 C CA . LEU A 1 187 ? 11.388 -4.744 -9.878 1.00 97.25 187 LEU A CA 1
ATOM 1487 C C . LEU A 1 187 ? 12.491 -3.689 -10.020 1.00 97.25 187 LEU A C 1
ATOM 1489 O O . LEU A 1 187 ? 12.521 -2.996 -11.034 1.00 97.25 187 LEU A O 1
ATOM 1493 N N . ILE A 1 188 ? 13.446 -3.611 -9.089 1.00 96.81 188 ILE A N 1
ATOM 1494 C CA . ILE A 1 188 ? 14.602 -2.703 -9.213 1.00 96.81 188 ILE A CA 1
ATOM 1495 C C . ILE A 1 188 ? 15.358 -2.945 -10.529 1.00 96.81 188 ILE A C 1
ATOM 1497 O O . ILE A 1 188 ? 15.747 -1.990 -11.199 1.00 96.81 188 ILE A O 1
ATOM 1501 N N . PHE A 1 189 ? 15.502 -4.204 -10.950 1.00 95.75 189 PHE A N 1
ATOM 1502 C CA . PHE A 1 189 ? 16.207 -4.556 -12.187 1.00 95.75 189 PHE A CA 1
ATOM 1503 C C . PHE A 1 189 ? 15.307 -4.635 -13.428 1.00 95.75 189 PHE A C 1
ATOM 1505 O O . PHE A 1 189 ? 15.813 -4.585 -14.548 1.00 95.75 189 PHE A O 1
ATOM 1512 N N . SER A 1 190 ? 13.990 -4.782 -13.261 1.00 95.56 190 SER A N 1
ATOM 1513 C CA . SER A 1 190 ? 13.092 -5.161 -14.364 1.00 95.56 190 SER A CA 1
ATOM 1514 C C . SER A 1 190 ? 11.699 -4.517 -14.340 1.00 95.56 190 SER 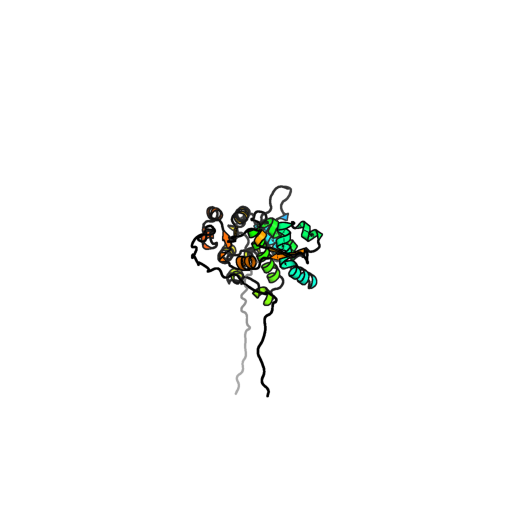A C 1
ATOM 1516 O O . SER A 1 190 ? 10.808 -4.986 -15.042 1.00 95.56 190 SER A O 1
ATOM 1518 N N . GLN A 1 191 ? 11.494 -3.406 -13.617 1.00 95.31 191 GLN A N 1
ATOM 1519 C CA . GLN A 1 191 ? 10.183 -2.739 -13.469 1.00 95.31 191 GLN A CA 1
ATOM 1520 C C . GLN A 1 191 ? 9.415 -2.519 -14.780 1.00 95.31 191 GLN A C 1
ATOM 1522 O O . GLN A 1 191 ? 8.189 -2.580 -14.798 1.00 95.31 191 GLN A O 1
ATOM 1527 N N . HIS A 1 192 ? 10.119 -2.280 -15.892 1.00 96.00 192 HIS A N 1
ATOM 1528 C CA . HIS A 1 192 ? 9.501 -1.990 -17.189 1.00 96.00 192 HIS A CA 1
ATOM 1529 C C . HIS A 1 192 ? 8.750 -3.189 -17.774 1.00 96.00 192 HIS A C 1
ATOM 1531 O O . HIS A 1 192 ? 7.876 -2.996 -18.612 1.00 96.00 192 HIS A O 1
ATOM 1537 N N . GLN A 1 193 ? 9.015 -4.405 -17.289 1.00 95.25 193 GLN A N 1
ATOM 1538 C CA . GLN A 1 193 ? 8.240 -5.604 -17.623 1.00 95.25 193 GLN A CA 1
ATOM 1539 C C . GLN A 1 193 ? 6.868 -5.630 -16.918 1.00 95.25 193 GLN A C 1
ATOM 1541 O O . GLN A 1 193 ? 5.956 -6.310 -17.377 1.00 95.25 193 GLN A O 1
ATOM 1546 N N . TYR A 1 194 ? 6.693 -4.838 -15.852 1.00 95.50 194 TYR A N 1
ATOM 1547 C CA . TYR A 1 194 ? 5.537 -4.880 -14.941 1.00 95.50 194 TYR A CA 1
ATOM 1548 C C . TYR A 1 194 ? 4.797 -3.538 -14.822 1.00 95.50 194 TYR A C 1
ATOM 1550 O O . TYR A 1 194 ? 3.933 -3.352 -13.972 1.00 95.50 194 TYR A O 1
ATOM 1558 N N . CYS A 1 195 ? 5.127 -2.570 -15.675 1.00 94.31 195 CYS A N 1
ATOM 1559 C CA . CYS A 1 195 ? 4.610 -1.205 -15.587 1.00 94.31 195 CYS A CA 1
ATOM 1560 C C . CYS A 1 195 ? 3.266 -0.983 -16.312 1.00 94.31 195 CYS A C 1
ATOM 1562 O O . CYS A 1 195 ? 2.775 0.147 -16.374 1.00 94.31 195 CYS A O 1
ATOM 1564 N N . THR A 1 196 ? 2.675 -2.022 -16.910 1.00 93.50 196 THR A N 1
ATOM 1565 C CA . THR A 1 196 ? 1.385 -1.932 -17.611 1.00 93.50 196 THR A CA 1
ATOM 1566 C C . THR A 1 196 ? 0.215 -1.920 -16.622 1.00 93.50 196 THR A C 1
ATOM 1568 O O . THR A 1 196 ? 0.325 -2.394 -15.492 1.00 93.50 196 THR A O 1
ATOM 1571 N N . ASN A 1 197 ? -0.944 -1.405 -17.043 1.00 94.75 197 ASN A N 1
ATOM 1572 C CA . ASN A 1 197 ? -2.140 -1.403 -16.189 1.00 94.75 197 ASN A CA 1
ATOM 1573 C C . ASN A 1 197 ? -2.653 -2.822 -15.893 1.00 94.75 197 ASN A C 1
ATOM 1575 O O . ASN A 1 197 ? -3.196 -3.049 -14.816 1.00 94.75 197 ASN A O 1
ATOM 1579 N N . THR A 1 198 ? -2.396 -3.781 -16.787 1.00 95.31 198 THR A N 1
ATOM 1580 C CA . THR A 1 198 ? -2.753 -5.195 -16.606 1.00 95.31 198 THR A CA 1
ATOM 1581 C C . THR A 1 198 ? -2.113 -5.800 -15.357 1.00 95.31 198 THR A C 1
ATOM 1583 O O . THR A 1 198 ? -2.773 -6.556 -14.650 1.00 95.31 198 THR A O 1
ATOM 1586 N N . PHE A 1 199 ? -0.865 -5.435 -15.033 1.00 96.56 199 PHE A N 1
ATOM 1587 C CA . PHE A 1 199 ? -0.218 -5.886 -13.797 1.00 96.56 199 PHE A CA 1
ATOM 1588 C C . PHE A 1 199 ? -1.025 -5.477 -12.558 1.00 96.56 199 PHE A C 1
ATOM 1590 O O . PHE A 1 199 ? -1.292 -6.299 -11.686 1.00 96.56 199 PHE A O 1
ATOM 1597 N N . TRP A 1 200 ? -1.465 -4.219 -12.507 1.00 95.75 200 TRP A N 1
ATOM 1598 C CA . TRP A 1 200 ? -2.235 -3.674 -11.390 1.00 95.75 200 TRP A CA 1
ATOM 1599 C C . TRP A 1 200 ? -3.655 -4.234 -11.312 1.00 95.75 200 TRP A C 1
ATOM 1601 O O . TRP A 1 200 ? -4.143 -4.501 -10.220 1.00 95.75 200 TRP A O 1
ATOM 1611 N N . GLU A 1 201 ? -4.310 -4.435 -12.453 1.00 95.62 201 GLU A N 1
ATOM 1612 C CA . GLU A 1 201 ? -5.648 -5.035 -12.529 1.00 95.62 201 GLU A CA 1
ATOM 1613 C C . GLU A 1 201 ? -5.641 -6.483 -12.017 1.00 95.62 201 GLU A C 1
ATOM 1615 O O . GLU A 1 201 ? -6.513 -6.882 -11.236 1.00 95.62 201 GLU A O 1
ATOM 1620 N N . LEU A 1 202 ? -4.607 -7.249 -12.376 1.00 97.38 202 LEU A N 1
ATOM 1621 C CA . LEU A 1 202 ? -4.390 -8.591 -11.844 1.00 97.38 202 LEU A CA 1
ATOM 1622 C C . LEU A 1 202 ? -4.008 -8.550 -10.362 1.00 97.38 202 LEU A C 1
ATOM 1624 O O . LEU A 1 202 ? -4.588 -9.294 -9.578 1.00 97.38 202 LEU A O 1
ATOM 1628 N N . LEU A 1 203 ? -3.102 -7.661 -9.943 1.00 97.19 203 LEU A N 1
ATOM 1629 C CA . LEU A 1 203 ? -2.711 -7.524 -8.536 1.00 97.19 203 LEU A CA 1
ATOM 1630 C C . LEU A 1 203 ? -3.919 -7.232 -7.637 1.00 97.19 203 LEU A C 1
ATOM 1632 O O . LEU A 1 203 ? -4.083 -7.891 -6.615 1.00 97.19 203 LEU A O 1
ATOM 1636 N N . GLN A 1 204 ? -4.786 -6.295 -8.029 1.00 96.75 204 GLN A N 1
ATOM 1637 C CA . GLN A 1 204 ? -5.960 -5.899 -7.243 1.00 96.75 204 GLN A CA 1
ATOM 1638 C C . GLN A 1 204 ? -6.921 -7.061 -6.995 1.00 96.75 204 GLN A C 1
ATOM 1640 O O . GLN A 1 204 ? -7.416 -7.254 -5.890 1.00 96.75 204 GLN A O 1
ATOM 1645 N N . THR A 1 205 ? -7.167 -7.860 -8.028 1.00 96.38 205 THR A N 1
ATOM 1646 C CA . THR A 1 205 ? -8.129 -8.965 -7.965 1.00 96.38 205 THR A CA 1
ATOM 1647 C C . THR A 1 205 ? -7.547 -10.223 -7.313 1.00 96.38 205 THR A C 1
ATOM 1649 O O . THR A 1 205 ? -8.294 -11.035 -6.758 1.00 96.38 205 THR A O 1
ATOM 1652 N N . ASN A 1 206 ? -6.218 -10.374 -7.331 1.00 97.88 206 ASN A N 1
ATOM 1653 C CA . ASN A 1 206 ? -5.534 -11.588 -6.890 1.00 97.88 206 ASN A CA 1
ATOM 1654 C C . ASN A 1 206 ? -4.817 -11.471 -5.544 1.00 97.88 206 ASN A C 1
ATOM 1656 O O . ASN A 1 206 ? -4.517 -12.521 -4.969 1.00 97.88 206 ASN A O 1
ATOM 1660 N N . LEU A 1 207 ? -4.555 -10.267 -5.023 1.00 98.12 207 LEU A N 1
ATOM 1661 C CA . LEU A 1 207 ? -3.987 -10.093 -3.684 1.00 98.12 207 LEU A CA 1
ATOM 1662 C C . LEU A 1 207 ? -4.894 -10.776 -2.651 1.00 98.12 207 LEU A C 1
ATOM 1664 O O . LEU A 1 207 ? -6.120 -10.655 -2.725 1.00 98.12 207 LEU A O 1
ATOM 1668 N N . LYS A 1 208 ? -4.295 -11.523 -1.717 1.00 97.75 208 LYS A N 1
ATOM 1669 C CA . LYS A 1 208 ? -5.009 -12.204 -0.631 1.00 97.75 208 LYS A CA 1
ATOM 1670 C C . LYS A 1 208 ? -4.264 -12.079 0.684 1.00 97.75 208 LYS A C 1
ATOM 1672 O O . LYS A 1 208 ? -3.074 -12.398 0.767 1.00 97.75 208 LYS A O 1
ATOM 1677 N N . ILE A 1 209 ? -4.996 -11.692 1.722 1.00 97.81 209 ILE A N 1
ATOM 1678 C CA . ILE A 1 209 ? -4.541 -11.816 3.103 1.00 97.81 209 ILE A CA 1
ATOM 1679 C C . ILE A 1 209 ? -5.076 -13.128 3.673 1.00 97.81 209 ILE A C 1
ATOM 1681 O O . ILE A 1 209 ? -6.264 -13.424 3.568 1.00 97.81 209 ILE A O 1
ATOM 1685 N N . LEU A 1 210 ? -4.211 -13.916 4.316 1.00 96.94 210 LEU A N 1
ATOM 1686 C CA . LEU A 1 210 ? -4.622 -15.099 5.078 1.00 96.94 210 LEU A CA 1
ATOM 1687 C C . LEU A 1 210 ? -5.349 -14.675 6.363 1.00 96.94 210 LEU A C 1
ATOM 1689 O O . LEU A 1 210 ? -4.784 -14.703 7.461 1.00 96.94 210 LEU A O 1
ATOM 1693 N N . TRP A 1 211 ? -6.604 -14.271 6.203 1.00 96.31 211 TRP A N 1
ATOM 1694 C CA . TRP A 1 211 ? -7.523 -13.860 7.254 1.00 96.31 211 TRP A CA 1
ATOM 1695 C C . TRP A 1 211 ? -8.753 -14.768 7.241 1.00 96.31 211 TRP A C 1
ATOM 1697 O O . TRP A 1 211 ? -9.383 -14.955 6.204 1.00 96.31 211 TRP A O 1
ATOM 1707 N N . THR A 1 212 ? -9.049 -15.385 8.382 1.00 93.62 212 THR A N 1
ATOM 1708 C CA . THR A 1 212 ? -10.110 -16.395 8.527 1.00 93.62 212 THR A CA 1
ATOM 1709 C C . THR A 1 212 ? -11.492 -15.805 8.737 1.00 93.62 212 THR A C 1
ATOM 1711 O O . THR A 1 212 ? -12.486 -16.473 8.463 1.00 93.62 212 THR A O 1
ATOM 1714 N N . ASP A 1 213 ? -11.537 -14.584 9.251 1.00 95.44 213 ASP A N 1
ATOM 1715 C CA . ASP A 1 213 ? -12.755 -13.937 9.706 1.00 95.44 213 ASP A CA 1
ATOM 1716 C C . ASP A 1 213 ? -13.249 -12.922 8.665 1.00 95.44 213 ASP A C 1
ATOM 1718 O O . ASP A 1 213 ? -12.719 -12.812 7.555 1.00 95.44 213 ASP A O 1
ATOM 1722 N N . THR A 1 214 ? -14.307 -12.186 8.988 1.00 97.06 214 THR A N 1
ATOM 1723 C CA . THR A 1 214 ? -14.906 -11.233 8.050 1.00 97.06 214 THR A CA 1
ATOM 1724 C C . THR A 1 214 ? -14.150 -9.906 8.033 1.00 97.06 214 THR A C 1
ATOM 1726 O O . THR A 1 214 ? -13.288 -9.641 8.876 1.00 97.06 214 THR A O 1
ATOM 1729 N N . PHE A 1 215 ? -14.488 -9.034 7.080 1.00 98.12 215 PHE A N 1
ATOM 1730 C CA . PHE A 1 215 ? -13.967 -7.665 7.059 1.00 98.12 215 PHE A CA 1
ATOM 1731 C C . PHE A 1 215 ? -14.313 -6.909 8.355 1.00 98.12 215 PHE A C 1
ATOM 1733 O O . PHE A 1 215 ? -13.493 -6.156 8.876 1.00 98.12 215 PHE A O 1
ATOM 1740 N N . GLN A 1 216 ? -15.490 -7.156 8.930 1.00 98.12 216 GLN A N 1
ATOM 1741 C CA . GLN A 1 216 ? -15.954 -6.523 10.165 1.00 98.12 216 GLN A CA 1
ATOM 1742 C C . GLN A 1 216 ? -15.107 -6.915 11.383 1.00 98.12 216 GLN A C 1
ATOM 1744 O O . GLN A 1 216 ? -15.049 -6.155 12.342 1.00 98.12 216 GLN A O 1
ATOM 1749 N N . ASP A 1 217 ? -14.407 -8.051 11.329 1.00 98.19 217 ASP A N 1
ATOM 1750 C CA .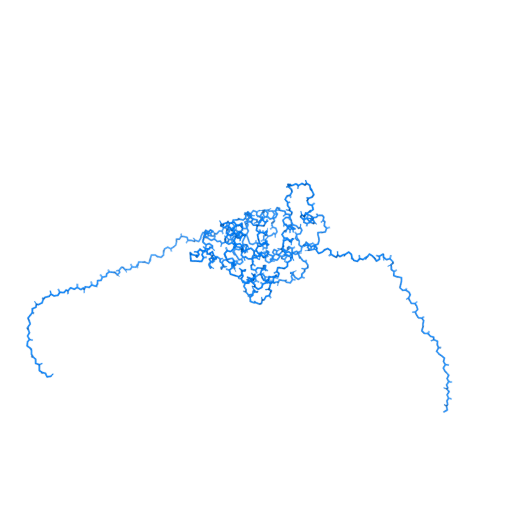 ASP A 1 217 ? -13.521 -8.517 12.402 1.00 98.19 217 ASP A CA 1
ATOM 1751 C C . ASP A 1 217 ? -12.121 -7.874 12.338 1.00 98.19 217 ASP A C 1
ATOM 1753 O O . ASP A 1 217 ? -11.280 -8.075 13.222 1.00 98.19 217 ASP A O 1
ATOM 1757 N N . THR A 1 218 ? -11.852 -7.068 11.303 1.00 98.69 218 THR A N 1
ATOM 1758 C CA . THR A 1 218 ? -10.569 -6.370 11.132 1.00 98.69 218 THR A CA 1
ATOM 1759 C C . THR A 1 218 ? -10.487 -5.062 11.922 1.00 98.69 218 THR A C 1
ATOM 1761 O O . THR A 1 218 ? -9.393 -4.523 12.105 1.00 98.69 218 THR A O 1
ATOM 1764 N N . PHE A 1 219 ? -11.607 -4.566 12.457 1.00 98.56 219 PHE A N 1
ATOM 1765 C CA . PHE A 1 219 ? -11.677 -3.331 13.237 1.00 98.56 219 PHE A CA 1
ATOM 1766 C C . PHE A 1 219 ? -12.811 -3.360 14.269 1.00 98.56 219 PHE A C 1
ATOM 1768 O O . PHE A 1 219 ? -13.693 -4.209 14.238 1.00 98.56 219 PHE A O 1
ATOM 1775 N N . TYR A 1 220 ? -12.815 -2.398 15.188 1.00 97.88 220 TYR A N 1
ATOM 1776 C CA . TYR A 1 220 ? -13.942 -2.132 16.079 1.00 97.88 220 TYR A CA 1
ATOM 1777 C C . TYR A 1 220 ? -14.224 -0.632 16.158 1.00 97.88 220 TYR A C 1
ATOM 1779 O O . TYR A 1 220 ? -13.337 0.200 15.965 1.00 97.88 220 TYR A O 1
ATOM 1787 N N . HIS A 1 221 ? -15.475 -0.277 16.446 1.00 97.19 221 HIS A N 1
ATOM 1788 C CA . HIS A 1 221 ? -15.905 1.110 16.589 1.00 97.19 221 HIS A CA 1
ATOM 1789 C C . HIS A 1 221 ? -16.032 1.486 18.068 1.00 97.19 221 HIS A C 1
ATOM 1791 O O . HIS A 1 221 ? -16.801 0.883 18.820 1.00 97.19 221 HIS A O 1
ATOM 1797 N N . ASN A 1 222 ? -15.295 2.505 18.497 1.00 96.12 222 ASN A N 1
ATOM 1798 C CA . ASN A 1 222 ? -15.407 3.057 19.837 1.00 96.12 222 ASN A CA 1
ATOM 1799 C C . ASN A 1 222 ? -16.612 4.005 19.908 1.00 96.12 222 ASN A C 1
ATOM 1801 O O . ASN A 1 222 ? -16.566 5.127 19.411 1.00 96.12 222 ASN A O 1
ATOM 1805 N N . ALA A 1 223 ? -17.683 3.568 20.572 1.00 94.19 223 ALA A N 1
ATOM 1806 C CA . ALA A 1 223 ? -18.926 4.332 20.680 1.00 94.19 223 ALA A CA 1
ATOM 1807 C C . ALA A 1 223 ? -18.786 5.677 21.420 1.00 94.19 223 ALA A C 1
ATOM 1809 O O . ALA A 1 223 ? -19.597 6.570 21.197 1.00 94.19 223 ALA A O 1
ATOM 1810 N N . HIS A 1 224 ? -17.782 5.840 22.288 1.00 93.69 224 HIS A N 1
ATOM 1811 C CA . HIS A 1 224 ? -17.577 7.089 23.024 1.00 93.69 224 HIS A CA 1
ATOM 1812 C C . HIS A 1 224 ? -16.872 8.151 22.174 1.00 93.69 224 HIS A C 1
ATOM 1814 O O . HIS A 1 224 ? -17.241 9.321 22.213 1.00 93.69 224 HIS A O 1
ATOM 1820 N N . THR A 1 225 ? -15.860 7.747 21.403 1.00 93.25 225 THR A N 1
ATOM 1821 C CA . THR A 1 225 ? -15.064 8.668 20.573 1.00 93.25 225 THR A CA 1
ATOM 1822 C C . THR A 1 225 ? -15.556 8.758 19.128 1.00 93.25 225 THR A C 1
ATOM 1824 O O . THR A 1 225 ? -15.148 9.666 18.406 1.00 93.25 225 THR A O 1
ATOM 1827 N N . GLY A 1 226 ? -16.405 7.823 18.689 1.00 94.06 226 GLY A N 1
ATOM 1828 C CA . GLY A 1 226 ? -16.874 7.705 17.307 1.00 94.06 226 GLY A CA 1
ATOM 1829 C C . GLY A 1 226 ? -15.798 7.235 16.322 1.00 94.06 226 GLY A C 1
ATOM 1830 O O . GLY A 1 226 ? -15.937 7.445 15.116 1.00 94.06 226 GLY A O 1
ATOM 1831 N N . LYS A 1 227 ? -14.687 6.679 16.823 1.00 95.81 227 LYS A N 1
ATOM 1832 C CA . LYS A 1 227 ? -13.523 6.289 16.018 1.00 95.81 227 LYS A CA 1
ATOM 1833 C C . LYS A 1 227 ? -13.475 4.798 15.751 1.00 95.81 227 LYS A C 1
ATOM 1835 O O . LYS A 1 227 ? -13.812 3.999 16.625 1.00 95.81 227 LYS A O 1
ATOM 1840 N N . TYR A 1 228 ? -12.961 4.441 14.582 1.00 98.19 228 TYR A N 1
ATOM 1841 C CA . TYR A 1 228 ? -12.541 3.076 14.307 1.00 98.19 228 TYR A CA 1
ATOM 1842 C C . TYR A 1 228 ? -11.127 2.826 14.829 1.00 98.19 228 TYR A C 1
ATOM 1844 O O . TYR A 1 228 ? -10.262 3.702 14.788 1.00 98.19 228 TYR A O 1
ATOM 1852 N N . HIS A 1 229 ? -10.916 1.609 15.305 1.00 98.19 229 HIS A N 1
ATOM 1853 C CA . HIS A 1 229 ? -9.633 1.080 15.739 1.00 98.19 229 HIS A CA 1
ATOM 1854 C C . HIS A 1 229 ? -9.393 -0.255 15.055 1.00 98.19 229 HIS A C 1
ATOM 1856 O O . HIS A 1 229 ? -10.319 -1.056 14.921 1.00 98.19 229 HIS A O 1
ATOM 1862 N N . ILE A 1 230 ? -8.157 -0.503 14.636 1.00 98.31 230 ILE A N 1
ATOM 1863 C CA . ILE A 1 230 ? -7.807 -1.762 13.978 1.00 98.31 230 ILE A CA 1
ATOM 1864 C C . ILE A 1 230 ? -7.769 -2.876 15.030 1.00 98.31 230 ILE A C 1
ATOM 1866 O O . ILE A 1 230 ? -7.259 -2.702 16.137 1.00 98.31 230 ILE A O 1
ATOM 1870 N N . SER A 1 231 ? -8.326 -4.037 14.687 1.00 98.38 231 SER A N 1
ATOM 1871 C CA . SER A 1 231 ? -8.292 -5.227 15.533 1.00 98.38 231 SER A CA 1
ATOM 1872 C C . SER A 1 231 ? -6.837 -5.619 15.817 1.00 98.38 231 SER A C 1
ATOM 1874 O O . SER A 1 231 ? -6.070 -5.807 14.870 1.00 98.38 231 SER A O 1
ATOM 1876 N N . PRO A 1 232 ? -6.432 -5.814 17.087 1.00 97.88 232 PRO A N 1
ATOM 1877 C CA . PRO A 1 232 ? -5.071 -6.241 17.407 1.00 97.88 232 PRO A CA 1
ATOM 1878 C C . PRO A 1 232 ? -4.670 -7.556 16.723 1.00 97.88 232 PRO A C 1
ATOM 1880 O O . PRO A 1 232 ? -3.513 -7.725 16.341 1.00 97.88 232 PRO A O 1
ATOM 1883 N N . LEU A 1 233 ? -5.628 -8.471 16.521 1.00 98.12 233 LEU A N 1
ATOM 1884 C CA . LEU A 1 233 ? -5.402 -9.729 15.803 1.00 98.12 233 LEU A CA 1
ATOM 1885 C C . LEU A 1 233 ? -5.127 -9.488 14.318 1.00 98.12 233 LEU A C 1
ATOM 1887 O O . LEU A 1 233 ? -4.242 -10.121 13.741 1.00 98.12 233 LEU A O 1
ATOM 1891 N N . PHE A 1 234 ? -5.858 -8.555 13.710 1.00 98.56 234 PHE A N 1
ATOM 1892 C CA . PHE A 1 234 ? -5.646 -8.184 12.319 1.00 98.56 234 PHE A CA 1
ATOM 1893 C C . PHE A 1 234 ? -4.322 -7.434 12.131 1.00 98.56 234 PHE A C 1
ATOM 1895 O O . PHE A 1 234 ? -3.549 -7.783 11.243 1.00 98.56 234 PHE A O 1
ATOM 1902 N N . GLU A 1 235 ? -3.997 -6.482 13.012 1.00 97.75 235 GLU A N 1
ATOM 1903 C CA . GLU A 1 235 ? -2.711 -5.771 13.007 1.00 97.75 235 GLU A CA 1
ATOM 1904 C C . GLU A 1 235 ? -1.537 -6.757 13.150 1.00 97.75 235 GLU A C 1
ATOM 1906 O O . GLU A 1 235 ? -0.558 -6.671 12.410 1.00 97.75 235 GLU A O 1
ATOM 1911 N N . GLN A 1 236 ? -1.639 -7.746 14.046 1.00 97.12 236 GLN A N 1
ATOM 1912 C CA . GLN A 1 236 ? -0.645 -8.817 14.149 1.00 97.12 236 GLN A CA 1
ATOM 1913 C C . GLN A 1 236 ? -0.559 -9.638 12.855 1.00 97.12 236 GLN A C 1
ATOM 1915 O O . GLN A 1 236 ? 0.542 -9.979 12.423 1.00 97.12 236 GLN A O 1
ATOM 1920 N N . ARG A 1 237 ? -1.699 -9.948 12.226 1.00 97.81 237 ARG A N 1
ATOM 1921 C CA . ARG A 1 237 ? -1.752 -10.746 10.997 1.00 97.81 237 ARG A CA 1
ATOM 1922 C C . ARG A 1 237 ? -1.061 -10.053 9.829 1.00 97.81 237 ARG A C 1
ATOM 1924 O O . ARG A 1 237 ? -0.232 -10.671 9.175 1.00 97.81 237 ARG A O 1
ATOM 1931 N N . ILE A 1 238 ? -1.354 -8.780 9.576 1.00 97.50 238 ILE A N 1
ATOM 1932 C CA . ILE A 1 238 ? -0.732 -8.031 8.470 1.00 97.50 238 ILE A CA 1
ATOM 1933 C C . ILE A 1 238 ? 0.761 -7.752 8.726 1.00 97.50 238 ILE A C 1
ATOM 1935 O O . ILE A 1 238 ? 1.511 -7.456 7.795 1.00 97.50 238 ILE A O 1
ATOM 1939 N N . ARG A 1 239 ? 1.207 -7.896 9.983 1.00 96.88 239 ARG A N 1
ATOM 1940 C CA . ARG A 1 239 ? 2.613 -7.896 10.419 1.00 96.88 239 ARG A CA 1
ATOM 1941 C C . ARG A 1 239 ? 3.284 -9.270 10.366 1.00 96.88 239 ARG A C 1
ATOM 1943 O O . ARG A 1 239 ? 4.451 -9.369 10.752 1.00 96.88 239 ARG A O 1
ATOM 1950 N N . ASP A 1 240 ? 2.634 -10.284 9.802 1.00 96.44 240 ASP A N 1
ATOM 1951 C CA . ASP A 1 240 ? 3.264 -11.529 9.357 1.00 96.44 240 ASP A CA 1
ATOM 1952 C C . ASP A 1 240 ? 3.352 -11.560 7.824 1.00 96.44 240 ASP A C 1
ATOM 1954 O O . ASP A 1 240 ? 2.336 -11.535 7.134 1.00 96.44 240 ASP A O 1
ATOM 1958 N N . ILE A 1 241 ? 4.567 -11.633 7.269 1.00 96.50 241 ILE A N 1
ATOM 1959 C CA . ILE A 1 241 ? 4.774 -11.657 5.812 1.00 96.50 241 ILE A CA 1
ATOM 1960 C C . ILE A 1 241 ? 4.106 -12.877 5.172 1.00 96.50 241 ILE A C 1
ATOM 1962 O O . ILE A 1 241 ? 3.648 -12.795 4.038 1.00 96.50 241 ILE A O 1
ATOM 1966 N N . ASN A 1 242 ? 3.984 -13.981 5.915 1.00 95.69 242 ASN A N 1
ATOM 1967 C CA . ASN A 1 242 ? 3.350 -15.204 5.428 1.00 95.69 242 ASN A CA 1
ATOM 1968 C C . ASN A 1 242 ? 1.831 -15.059 5.281 1.00 95.69 242 ASN A C 1
ATOM 1970 O O . ASN A 1 242 ? 1.196 -15.906 4.660 1.00 95.69 242 ASN A O 1
ATOM 1974 N N . ALA A 1 243 ? 1.238 -13.996 5.832 1.00 97.38 243 ALA A N 1
ATOM 1975 C CA . ALA A 1 243 ? -0.163 -13.679 5.604 1.00 97.38 243 ALA A CA 1
ATOM 1976 C C . ALA A 1 243 ? -0.411 -13.058 4.225 1.00 97.38 243 ALA A C 1
ATOM 1978 O O . ALA A 1 243 ? -1.550 -13.066 3.769 1.00 97.38 243 ALA A O 1
ATOM 1979 N N . TRP A 1 244 ? 0.620 -12.523 3.569 1.00 98.06 244 TRP A N 1
ATOM 1980 C CA . TRP A 1 244 ? 0.507 -11.855 2.278 1.00 98.06 244 TRP A CA 1
ATOM 1981 C C . TRP A 1 244 ? 0.752 -12.848 1.155 1.00 98.06 244 TRP A C 1
ATOM 1983 O O . TRP A 1 244 ? 1.867 -13.338 0.968 1.00 98.06 244 TRP A O 1
ATOM 1993 N N . THR A 1 245 ? -0.297 -13.114 0.389 1.00 98.00 245 THR A N 1
ATOM 1994 C CA . THR A 1 245 ? -0.294 -14.120 -0.672 1.00 98.00 245 THR A CA 1
ATOM 1995 C C . THR A 1 245 ? -0.936 -13.579 -1.944 1.00 98.00 245 THR A C 1
ATOM 1997 O O . THR A 1 245 ? -1.568 -12.519 -1.945 1.00 98.00 245 THR A O 1
ATOM 2000 N N . MET A 1 246 ? -0.769 -14.314 -3.037 1.00 97.75 246 MET A N 1
ATOM 2001 C CA . MET A 1 246 ? -1.350 -13.993 -4.333 1.00 97.75 246 MET A CA 1
ATOM 2002 C C . MET A 1 246 ? -2.072 -15.209 -4.901 1.00 97.75 246 MET A C 1
ATOM 2004 O O . MET A 1 246 ? -1.559 -16.326 -4.864 1.00 97.75 246 MET A O 1
ATOM 2008 N N . SER A 1 247 ? -3.272 -15.003 -5.427 1.00 96.75 247 SER A N 1
ATOM 2009 C CA . SER A 1 247 ? -4.056 -16.064 -6.063 1.00 96.75 247 SER A CA 1
ATOM 2010 C C . SER A 1 247 ? -3.347 -16.604 -7.308 1.00 96.75 247 SER A C 1
ATOM 2012 O O . SER A 1 247 ? -2.579 -15.898 -7.964 1.00 96.75 247 SER A O 1
ATOM 2014 N N . THR A 1 248 ? -3.610 -17.866 -7.647 1.00 94.88 248 THR A N 1
ATOM 2015 C CA . THR A 1 248 ? -2.903 -18.579 -8.722 1.00 94.88 248 THR A CA 1
ATOM 2016 C C . THR A 1 248 ? -3.080 -17.960 -10.107 1.00 94.88 248 THR A C 1
ATOM 2018 O O . THR A 1 248 ? -2.191 -18.094 -10.945 1.00 94.88 248 THR A O 1
ATOM 2021 N N . ASP A 1 249 ? -4.187 -17.257 -10.351 1.00 95.50 249 ASP A N 1
ATOM 2022 C CA . ASP A 1 249 ? -4.491 -16.661 -11.659 1.00 95.50 249 ASP A CA 1
ATOM 2023 C C . ASP A 1 249 ? -3.530 -15.516 -12.017 1.00 95.50 249 ASP A C 1
ATOM 2025 O O . ASP A 1 249 ? -3.224 -15.295 -13.192 1.00 95.50 249 ASP A O 1
ATOM 2029 N N . PHE A 1 250 ? -2.960 -14.844 -11.011 1.00 97.50 250 PHE A N 1
ATOM 2030 C CA . PHE A 1 250 ? -1.887 -13.871 -11.215 1.00 97.50 250 PHE A CA 1
ATOM 2031 C C . PHE A 1 250 ? -0.660 -14.515 -11.879 1.00 97.50 250 PHE A C 1
ATOM 2033 O O . PHE A 1 250 ? -0.107 -13.979 -12.841 1.00 97.50 250 PHE A O 1
ATOM 2040 N N . PHE A 1 251 ? -0.266 -15.706 -11.422 1.00 97.38 251 PHE A N 1
ATOM 2041 C CA . PHE A 1 251 ? 0.913 -16.414 -11.931 1.00 97.38 251 PHE A CA 1
ATOM 2042 C C . PHE A 1 251 ? 0.693 -17.067 -13.296 1.00 97.38 251 PHE A C 1
ATOM 2044 O O . PHE A 1 251 ? 1.657 -17.447 -13.948 1.00 97.38 251 PHE A O 1
ATOM 2051 N N . GLN A 1 252 ? -0.547 -17.169 -13.781 1.00 96.62 252 GLN A N 1
ATOM 2052 C CA . GLN A 1 252 ? -0.784 -17.556 -15.177 1.00 96.62 252 GLN A CA 1
ATOM 2053 C C . GLN A 1 252 ? -0.272 -16.483 -16.150 1.00 96.62 252 GLN A C 1
ATOM 2055 O O . GLN A 1 252 ? 0.115 -16.804 -17.271 1.00 96.62 252 GLN A O 1
ATOM 2060 N N . HIS A 1 253 ? -0.247 -15.222 -15.708 1.00 96.88 253 HIS A N 1
ATOM 2061 C CA . HIS A 1 253 ? 0.223 -14.079 -16.490 1.00 96.88 253 HIS A CA 1
ATOM 2062 C C . HIS A 1 253 ? 1.682 -13.722 -16.183 1.00 96.88 253 HIS A C 1
ATOM 2064 O O . HIS A 1 253 ? 2.400 -13.294 -17.083 1.00 96.88 253 HIS A O 1
ATOM 2070 N N . PHE A 1 254 ? 2.116 -13.922 -14.934 1.00 97.25 254 PHE A N 1
ATOM 2071 C CA . PHE A 1 254 ? 3.478 -13.639 -14.466 1.00 97.25 254 PHE A CA 1
ATOM 2072 C C . PHE A 1 254 ? 4.074 -14.851 -13.722 1.00 97.25 254 PHE A C 1
ATOM 2074 O O . PHE A 1 254 ? 4.258 -14.802 -12.500 1.00 97.25 254 PHE A O 1
ATOM 2081 N N . PRO A 1 255 ? 4.317 -15.980 -14.412 1.00 97.31 255 PRO A N 1
ATOM 2082 C CA . PRO A 1 255 ? 4.732 -17.233 -13.777 1.00 97.31 255 PRO A CA 1
ATOM 2083 C C . PRO A 1 255 ? 6.054 -17.116 -13.015 1.00 97.31 255 PRO A C 1
ATOM 2085 O O . PRO A 1 255 ? 6.219 -17.731 -11.961 1.00 97.31 255 PRO A O 1
ATOM 2088 N N . GLU A 1 256 ? 6.980 -16.290 -13.492 1.00 97.31 256 GLU A N 1
ATOM 2089 C CA . GLU A 1 256 ? 8.284 -16.059 -12.874 1.00 97.31 256 GLU A CA 1
ATOM 2090 C C . GLU A 1 256 ? 8.198 -15.364 -11.509 1.00 97.31 256 GLU A C 1
ATOM 2092 O O . GLU A 1 256 ? 9.118 -15.483 -10.704 1.00 97.31 256 GLU A O 1
ATOM 2097 N N . LEU A 1 257 ? 7.088 -14.678 -11.212 1.00 97.94 257 LEU A N 1
ATOM 2098 C CA . LEU A 1 257 ? 6.879 -14.020 -9.919 1.00 97.94 257 LEU A CA 1
ATOM 2099 C C . LEU A 1 257 ? 6.492 -14.997 -8.802 1.00 97.94 257 LEU A C 1
ATOM 2101 O O . LEU A 1 257 ? 6.452 -14.605 -7.636 1.00 97.94 257 LEU A O 1
ATOM 2105 N N . SER A 1 258 ? 6.233 -16.267 -9.127 1.00 96.62 258 SER A N 1
ATOM 2106 C CA . SER A 1 258 ? 5.959 -17.313 -8.128 1.00 96.62 258 SER A CA 1
ATOM 2107 C C . SER A 1 258 ? 7.166 -17.638 -7.240 1.00 96.62 258 SER A C 1
ATOM 2109 O O . SER A 1 258 ? 6.998 -18.174 -6.147 1.00 96.62 258 SER A O 1
ATOM 2111 N N . GLU A 1 259 ? 8.377 -17.269 -7.670 1.00 96.25 259 GLU A N 1
ATOM 2112 C CA . GLU A 1 259 ? 9.600 -17.363 -6.862 1.00 96.25 259 GLU A CA 1
ATOM 2113 C C . GLU A 1 259 ? 9.678 -16.271 -5.782 1.00 96.25 259 GLU A C 1
ATOM 2115 O O . GLU A 1 259 ? 10.360 -16.441 -4.772 1.00 96.25 259 GLU A O 1
ATOM 2120 N N . ASP A 1 260 ? 8.967 -15.157 -5.978 1.00 97.12 260 ASP A N 1
ATOM 2121 C CA . ASP A 1 260 ? 9.054 -13.961 -5.135 1.00 97.12 260 ASP A CA 1
ATOM 2122 C C . ASP A 1 260 ? 7.821 -13.736 -4.260 1.00 97.12 260 ASP A C 1
ATOM 2124 O O . ASP A 1 260 ? 7.898 -13.043 -3.240 1.00 97.12 260 ASP A O 1
ATOM 2128 N N . ILE A 1 261 ? 6.679 -14.281 -4.682 1.00 97.38 261 ILE A N 1
ATOM 2129 C CA . ILE A 1 261 ? 5.367 -14.046 -4.090 1.00 97.38 261 ILE A CA 1
ATOM 2130 C C . ILE A 1 261 ? 4.746 -15.395 -3.701 1.00 97.38 261 ILE A C 1
ATOM 2132 O O . ILE A 1 261 ? 4.504 -16.230 -4.574 1.00 97.38 261 ILE A O 1
ATOM 2136 N N . PRO A 1 262 ? 4.420 -15.621 -2.416 1.00 96.62 262 PRO A N 1
ATOM 2137 C CA . PRO A 1 262 ? 3.732 -16.830 -1.985 1.00 96.62 262 PRO A CA 1
ATOM 2138 C C . PRO A 1 262 ? 2.354 -16.978 -2.642 1.00 96.62 262 PRO A C 1
ATOM 2140 O O . PRO A 1 262 ? 1.521 -16.066 -2.592 1.00 96.62 262 PRO A O 1
ATOM 2143 N N . ALA A 1 263 ? 2.087 -18.152 -3.213 1.00 95.38 263 ALA A N 1
ATOM 2144 C CA . ALA A 1 263 ? 0.778 -18.476 -3.761 1.00 95.38 263 ALA A CA 1
ATOM 2145 C C . ALA A 1 263 ? -0.255 -18.730 -2.653 1.00 95.38 263 ALA A C 1
ATOM 2147 O O . ALA A 1 263 ? 0.027 -19.377 -1.642 1.00 95.38 263 ALA A O 1
ATOM 2148 N N . TYR A 1 264 ? -1.475 -18.243 -2.860 1.00 92.44 264 TYR A N 1
ATOM 2149 C CA . TYR A 1 264 ? -2.612 -18.542 -2.005 1.00 92.44 264 TYR A CA 1
ATOM 2150 C C . TYR A 1 264 ? -3.080 -19.976 -2.267 1.00 92.44 264 TYR A C 1
ATOM 2152 O O . TYR A 1 264 ? -3.635 -20.278 -3.322 1.00 92.44 264 TYR A O 1
ATOM 2160 N N . MET A 1 265 ? -2.880 -20.856 -1.289 1.00 82.94 265 MET A N 1
ATOM 2161 C CA . MET A 1 265 ? -3.244 -22.278 -1.377 1.00 82.94 265 MET A CA 1
ATOM 2162 C C . MET A 1 265 ? -4.616 -22.578 -0.749 1.00 82.94 265 MET A C 1
ATOM 2164 O O . MET A 1 265 ? -4.902 -23.720 -0.389 1.00 82.94 265 MET A O 1
ATOM 2168 N N . GLY A 1 266 ? -5.463 -21.556 -0.581 1.00 73.44 266 GLY A N 1
ATOM 2169 C CA . GLY A 1 266 ? -6.623 -21.637 0.301 1.00 73.44 266 GLY A CA 1
ATOM 2170 C C . GLY A 1 266 ? -6.227 -21.463 1.766 1.00 73.44 266 GLY A C 1
ATOM 2171 O O . GLY A 1 266 ? -5.076 -21.658 2.156 1.00 73.44 266 GLY A O 1
ATOM 2172 N N . ILE A 1 267 ? -7.195 -21.110 2.609 1.00 65.12 267 ILE A N 1
ATOM 2173 C CA . ILE A 1 267 ? -7.035 -21.304 4.049 1.00 65.12 267 ILE A CA 1
ATOM 2174 C C . ILE A 1 267 ? -7.228 -22.805 4.284 1.00 65.12 267 ILE A C 1
ATOM 2176 O O . ILE A 1 267 ? -8.296 -23.318 3.933 1.00 65.12 267 ILE A O 1
ATOM 2180 N N . PRO A 1 268 ? -6.242 -23.533 4.845 1.00 51.78 268 PRO A N 1
ATOM 2181 C CA . PRO A 1 268 ? -6.466 -24.915 5.228 1.00 51.78 268 PRO A CA 1
ATOM 2182 C C . PRO A 1 268 ? -7.697 -24.949 6.125 1.00 51.78 268 PRO A C 1
ATOM 2184 O O . PRO A 1 268 ? -7.754 -24.210 7.110 1.00 51.78 268 PRO A O 1
ATOM 2187 N N . ALA A 1 269 ? -8.679 -25.785 5.795 1.00 43.34 269 ALA A N 1
ATOM 2188 C CA . ALA A 1 269 ? -9.748 -26.088 6.728 1.00 43.34 269 ALA A CA 1
ATOM 2189 C C . ALA A 1 269 ? -9.084 -26.692 7.971 1.00 43.34 269 ALA A C 1
ATOM 2191 O O . ALA A 1 269 ? -8.715 -27.867 7.981 1.00 43.34 269 ALA A O 1
ATOM 2192 N N . SER A 1 270 ? -8.834 -25.869 8.991 1.00 46.78 270 SER A N 1
ATOM 2193 C CA . SER A 1 270 ? -8.364 -26.359 10.277 1.00 46.78 270 SER A CA 1
ATOM 2194 C C . SER A 1 270 ? -9.377 -27.394 10.740 1.00 46.78 270 SER A C 1
ATOM 2196 O O . SER A 1 270 ? -10.581 -27.135 10.707 1.00 46.78 270 SER A O 1
ATOM 2198 N N . MET A 1 271 ? -8.873 -28.580 11.078 1.00 44.09 271 MET A N 1
ATOM 2199 C CA . MET A 1 271 ? -9.632 -29.767 11.443 1.00 44.09 271 MET A CA 1
ATOM 2200 C C . MET A 1 271 ? -10.735 -29.443 12.456 1.00 44.09 271 MET A C 1
ATOM 2202 O O . MET A 1 271 ? -10.525 -29.444 13.669 1.00 44.09 271 MET A O 1
ATOM 2206 N N . GLY A 1 272 ? -11.940 -29.205 11.944 1.00 40.22 272 GLY A N 1
ATOM 2207 C CA . GLY A 1 272 ? -13.160 -29.269 12.720 1.00 40.22 272 GLY A CA 1
ATOM 2208 C C . GLY A 1 272 ? -13.391 -30.723 13.106 1.00 40.22 272 GLY A C 1
ATOM 2209 O O . GLY A 1 272 ? -13.872 -31.507 12.296 1.00 40.22 272 GLY A O 1
ATOM 2210 N N . GLY A 1 273 ? -13.030 -31.082 14.337 1.00 43.69 273 GLY A N 1
ATOM 2211 C CA . GLY A 1 273 ? -13.469 -32.331 14.950 1.00 43.69 273 GLY A CA 1
ATOM 2212 C C . GLY A 1 273 ? -12.356 -33.218 15.487 1.00 43.69 273 GLY A C 1
ATOM 2213 O O . GLY A 1 273 ? -12.112 -34.294 14.960 1.00 43.69 273 GLY A O 1
ATOM 2214 N N . VAL A 1 274 ? -11.795 -32.845 16.635 1.00 31.72 274 VAL A N 1
ATOM 2215 C CA . VAL A 1 274 ? -11.580 -33.830 17.700 1.00 31.72 274 VAL A CA 1
ATOM 2216 C C . VAL A 1 274 ? -12.108 -33.203 18.981 1.00 31.72 274 VAL A C 1
ATOM 2218 O O . VAL A 1 274 ? -11.447 -32.381 19.603 1.00 31.72 274 VAL A O 1
ATOM 2221 N N . HIS A 1 275 ? -13.335 -33.567 19.346 1.00 36.91 275 HIS A N 1
ATOM 2222 C CA . HIS A 1 275 ? -13.813 -33.454 20.718 1.00 36.91 275 HIS A CA 1
ATOM 2223 C C . HIS A 1 275 ? -12.936 -34.365 21.591 1.00 36.91 275 HIS A C 1
ATOM 2225 O O . HIS A 1 275 ? -12.965 -35.580 21.387 1.00 36.91 275 HIS A O 1
ATOM 2231 N N . PRO A 1 276 ? -12.236 -33.870 22.621 1.00 36.66 276 PRO A N 1
ATOM 2232 C CA . PRO A 1 276 ? -12.038 -34.669 23.809 1.00 36.66 276 PRO A CA 1
ATOM 2233 C C . PRO A 1 276 ? -13.350 -34.574 24.590 1.00 36.66 276 PRO A C 1
ATOM 2235 O O . PRO A 1 276 ? -13.713 -33.507 25.090 1.00 36.66 276 PRO A O 1
ATOM 2238 N N . SER A 1 277 ? -14.089 -35.680 24.678 1.00 38.53 277 SER A N 1
ATOM 2239 C CA . SER A 1 277 ? -15.105 -35.857 25.716 1.00 38.53 277 SER A CA 1
ATOM 2240 C C . SER A 1 277 ? -14.430 -35.725 27.080 1.00 38.53 277 SER A C 1
ATOM 2242 O O . SER A 1 277 ? -13.958 -36.703 27.651 1.00 38.53 277 SER A O 1
ATOM 2244 N N . ALA A 1 278 ? -14.371 -34.506 27.607 1.00 33.88 278 ALA A N 1
ATOM 2245 C CA . ALA A 1 278 ? -14.151 -34.265 29.018 1.00 33.88 278 ALA A CA 1
ATOM 2246 C C . ALA A 1 278 ? -15.529 -34.232 29.679 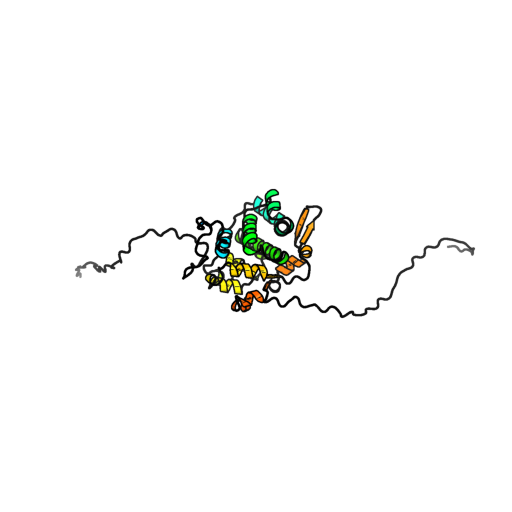1.00 33.88 278 ALA A C 1
ATOM 2248 O O . ALA A 1 278 ? -16.243 -33.231 29.650 1.00 33.88 278 ALA A O 1
ATOM 2249 N N . VAL A 1 279 ? -15.920 -35.377 30.234 1.00 36.66 279 VAL A N 1
ATOM 2250 C CA . VAL A 1 279 ? -17.028 -35.483 31.182 1.00 36.66 279 VAL A CA 1
ATOM 2251 C C . VAL A 1 279 ? -16.682 -34.594 32.377 1.00 36.66 279 VAL A C 1
ATOM 2253 O O . VAL A 1 279 ? -15.789 -34.916 33.156 1.00 36.66 279 VAL A O 1
ATOM 2256 N N . VAL A 1 280 ? -17.363 -33.457 32.506 1.00 33.94 280 VAL A N 1
ATOM 2257 C CA . VAL A 1 280 ? -17.293 -32.598 33.694 1.00 33.94 280 VAL A CA 1
ATOM 2258 C C . VAL A 1 280 ? -18.386 -33.055 34.665 1.00 33.94 280 VAL A C 1
ATOM 2260 O O . VAL A 1 280 ? -19.564 -33.007 34.300 1.00 33.94 280 VAL A O 1
ATOM 2263 N N . PRO A 1 281 ? -18.060 -33.493 35.895 1.00 31.78 281 PRO A N 1
ATOM 2264 C CA . PRO A 1 281 ? -19.069 -33.785 36.903 1.00 31.78 281 PRO A CA 1
ATOM 2265 C C . PRO A 1 281 ? -19.720 -32.487 37.391 1.00 31.78 281 PRO A C 1
ATOM 2267 O O . PRO A 1 281 ? -19.051 -31.539 37.797 1.00 31.78 281 PRO A O 1
ATOM 2270 N N . SER A 1 282 ? -21.049 -32.472 37.360 1.00 32.88 282 SER A N 1
ATOM 2271 C CA . SER A 1 282 ? -21.907 -31.412 37.884 1.00 32.88 282 SER A CA 1
ATOM 2272 C C . SER A 1 282 ? -21.787 -31.283 39.407 1.00 32.88 282 SER A C 1
ATOM 2274 O O . SER A 1 282 ? -22.165 -32.196 40.138 1.00 32.88 282 SER A O 1
ATOM 2276 N N . SER A 1 283 ? -21.390 -30.106 39.891 1.00 33.56 283 SER A N 1
ATOM 2277 C CA . SER A 1 283 ? -21.587 -29.684 41.281 1.00 33.56 283 SER A CA 1
ATOM 2278 C C . SER A 1 283 ? -22.160 -28.258 41.347 1.00 33.56 283 SER A C 1
ATOM 2280 O O . SER A 1 283 ? -21.470 -27.244 41.365 1.00 33.56 283 SER A O 1
ATOM 2282 N N . ARG A 1 284 ? -23.491 -28.190 41.403 1.00 32.69 284 ARG A N 1
ATOM 2283 C CA . ARG A 1 284 ? -24.299 -27.092 41.965 1.00 32.69 284 ARG A CA 1
ATOM 2284 C C . ARG A 1 284 ? -25.309 -27.777 42.882 1.00 32.69 284 ARG A C 1
ATOM 2286 O O . ARG A 1 284 ? -25.847 -28.800 42.487 1.00 32.69 284 ARG A O 1
ATOM 2293 N N . ARG A 1 285 ? -25.702 -27.319 44.062 1.00 35.03 285 ARG A N 1
ATOM 2294 C CA . ARG A 1 285 ? -25.453 -26.191 44.979 1.00 35.03 285 ARG A CA 1
ATOM 2295 C C . ARG A 1 285 ? -26.235 -26.619 46.236 1.00 35.03 285 ARG A C 1
ATOM 2297 O O . ARG A 1 285 ? -27.308 -27.196 46.053 1.00 35.03 285 ARG A O 1
ATOM 2304 N N . ARG A 1 286 ? -25.847 -26.222 47.450 1.00 30.28 286 ARG A N 1
ATOM 2305 C CA . ARG A 1 286 ? -26.867 -25.837 48.443 1.00 30.28 286 ARG A CA 1
ATOM 2306 C C . ARG A 1 286 ? -26.283 -24.964 49.552 1.00 30.28 286 ARG A C 1
ATOM 2308 O O . ARG A 1 286 ? -25.471 -25.419 50.344 1.00 30.28 286 ARG A O 1
ATOM 2315 N N . TYR A 1 287 ? -26.693 -23.700 49.535 1.00 31.27 287 TYR A N 1
ATOM 2316 C CA . TYR A 1 287 ? -26.850 -22.888 50.735 1.00 31.27 287 TYR A CA 1
ATOM 2317 C C . TYR A 1 287 ? -28.150 -23.366 51.393 1.00 31.27 287 TYR A C 1
ATOM 2319 O O . TYR A 1 287 ? -29.170 -23.422 50.705 1.00 31.27 287 TYR A O 1
ATOM 2327 N N . GLU A 1 288 ? -28.104 -23.730 52.669 1.00 35.16 288 GLU A N 1
ATOM 2328 C CA . GLU A 1 288 ? -29.286 -23.921 53.512 1.00 35.16 288 GLU A CA 1
ATOM 2329 C C . GLU A 1 288 ? -29.229 -22.860 54.615 1.00 35.16 288 GLU A C 1
ATOM 2331 O O . GLU A 1 288 ? -28.333 -22.886 55.455 1.00 35.16 288 GLU A O 1
ATOM 2336 N N . ASP A 1 289 ? -30.162 -21.911 54.542 1.00 31.97 289 ASP A N 1
ATOM 2337 C CA . ASP A 1 289 ? -30.688 -21.159 55.680 1.00 31.97 289 ASP A CA 1
ATOM 2338 C C . ASP A 1 289 ? -32.048 -21.801 55.984 1.00 31.97 289 ASP A C 1
ATOM 2340 O O . ASP A 1 289 ? -32.907 -21.851 55.099 1.00 31.97 289 ASP A O 1
ATOM 2344 N N . ASP A 1 290 ? -32.243 -22.303 57.202 1.00 35.59 290 ASP A N 1
ATOM 2345 C CA . ASP A 1 290 ? -33.578 -22.513 57.763 1.00 35.59 290 ASP A CA 1
ATOM 2346 C C . ASP A 1 290 ? -33.569 -22.150 59.250 1.00 35.59 290 ASP A C 1
ATOM 2348 O O . ASP A 1 290 ? -32.672 -22.510 60.019 1.00 35.59 290 ASP A O 1
ATOM 2352 N N . GLU A 1 291 ? -34.571 -21.370 59.627 1.00 34.41 291 GLU A N 1
ATOM 2353 C CA . GLU A 1 291 ? -34.699 -20.669 60.890 1.00 34.41 291 GLU A CA 1
ATOM 2354 C C . GLU A 1 291 ? -35.709 -21.404 61.791 1.00 34.41 291 GLU A C 1
ATOM 2356 O O . GLU A 1 291 ? -36.850 -21.650 61.414 1.00 34.41 291 GLU A O 1
ATOM 2361 N N . SER A 1 292 ? -35.336 -21.612 63.058 1.00 33.78 292 SER A N 1
ATOM 2362 C CA . SER A 1 292 ? -36.226 -21.720 64.232 1.00 33.78 292 SER A CA 1
ATOM 2363 C C . SER A 1 292 ? -37.119 -22.976 64.432 1.00 33.78 292 SER A C 1
ATOM 2365 O O . SER A 1 292 ? -38.147 -23.168 63.795 1.00 33.78 292 SER A O 1
ATOM 2367 N N . LYS A 1 293 ? -36.841 -23.751 65.502 1.00 34.53 293 LYS A N 1
ATOM 2368 C CA . LYS A 1 293 ? -37.654 -23.802 66.752 1.00 34.53 293 LYS A CA 1
ATOM 2369 C C . LYS A 1 293 ? -37.262 -24.948 67.716 1.00 34.53 293 LYS A C 1
ATOM 2371 O O . LYS A 1 293 ? -37.499 -26.117 67.460 1.00 34.53 293 LYS A O 1
ATOM 2376 N N . VAL A 1 294 ? -36.775 -24.535 68.894 1.00 34.50 294 VAL A N 1
ATOM 2377 C CA . VAL A 1 294 ? -37.175 -24.936 70.268 1.00 34.50 294 VAL A CA 1
ATOM 2378 C C . VAL A 1 294 ? -37.390 -26.431 70.596 1.00 34.50 294 VAL A C 1
ATOM 2380 O O . VAL A 1 294 ? -38.458 -26.961 70.310 1.00 34.50 294 VAL A O 1
ATOM 2383 N N . HIS A 1 295 ? -36.527 -27.007 71.458 1.00 34.03 295 HIS A N 1
ATOM 2384 C CA . HIS A 1 295 ? -36.952 -27.571 72.762 1.00 34.03 295 HIS A CA 1
ATOM 2385 C C . HIS A 1 295 ? -35.802 -27.873 73.758 1.00 34.03 295 HIS A C 1
ATOM 2387 O O . HIS A 1 295 ? -34.929 -28.690 73.509 1.00 34.03 295 HIS A O 1
ATOM 2393 N N . LYS A 1 296 ? -35.899 -27.209 74.922 1.00 34.75 296 LYS A N 1
ATOM 2394 C CA . LYS A 1 296 ? -35.613 -27.635 76.313 1.00 34.75 296 LYS A CA 1
ATOM 2395 C C . LYS A 1 296 ? -34.371 -28.498 76.635 1.00 34.75 296 LYS A C 1
ATOM 2397 O O . LYS A 1 296 ? -34.429 -29.715 76.598 1.00 34.75 296 LYS A O 1
ATOM 2402 N N . GLY A 1 297 ? -33.386 -27.834 77.251 1.00 31.61 297 GLY A N 1
ATOM 2403 C CA . GLY A 1 297 ? -33.106 -27.973 78.690 1.00 31.61 297 GLY A CA 1
ATOM 2404 C C . GLY A 1 297 ? -32.105 -29.040 79.147 1.00 31.61 297 GLY A C 1
ATOM 2405 O O . GLY A 1 297 ? -32.441 -30.212 79.149 1.00 31.61 297 GLY A O 1
ATOM 2406 N N . GLN A 1 298 ? -30.973 -28.606 79.725 1.00 37.50 298 GLN A N 1
ATOM 2407 C CA . GLN A 1 298 ? -30.487 -29.057 81.045 1.00 37.50 298 GLN A CA 1
ATOM 2408 C C . GLN A 1 298 ? -29.221 -28.297 81.511 1.00 37.50 298 GLN A C 1
ATOM 2410 O O . GLN A 1 298 ? -28.186 -28.320 80.865 1.00 37.50 298 GLN A O 1
ATOM 2415 N N . ARG A 1 299 ? -29.373 -27.624 82.663 1.00 37.53 299 ARG A N 1
ATOM 2416 C CA . ARG A 1 299 ? -28.452 -27.443 83.813 1.00 37.53 299 ARG A CA 1
ATOM 2417 C C . ARG A 1 299 ? -26.920 -27.279 83.624 1.00 37.53 299 ARG A C 1
ATOM 2419 O O . ARG A 1 299 ? -26.211 -28.245 83.407 1.00 37.53 299 ARG A O 1
ATOM 2426 N N . ALA A 1 300 ? -26.468 -26.059 83.949 1.00 35.22 300 ALA A N 1
ATOM 2427 C CA . ALA A 1 300 ? -25.522 -25.641 85.014 1.00 35.22 300 ALA A CA 1
ATOM 2428 C C . ALA A 1 300 ? -24.166 -26.355 85.260 1.00 35.22 300 ALA A C 1
ATOM 2430 O O . ALA A 1 300 ? -24.149 -27.512 85.661 1.00 35.22 300 ALA A O 1
ATOM 2431 N N . ALA A 1 301 ? -23.075 -25.564 85.240 1.00 36.41 301 ALA A N 1
ATOM 2432 C CA . ALA A 1 301 ? -22.101 -25.294 86.332 1.00 36.41 301 ALA A CA 1
ATOM 2433 C C . ALA A 1 301 ? -21.046 -24.285 85.796 1.00 36.41 301 ALA A C 1
ATOM 2435 O O . ALA A 1 301 ? -20.498 -24.510 84.726 1.00 36.41 301 ALA A O 1
ATOM 2436 N N . ILE A 1 302 ? -20.958 -23.045 86.294 1.00 41.81 302 ILE A N 1
ATOM 2437 C CA . ILE A 1 302 ? -20.055 -22.553 87.363 1.00 41.81 302 ILE A CA 1
ATOM 2438 C C . ILE A 1 302 ? -18.569 -22.888 87.124 1.00 41.81 302 ILE A C 1
ATOM 2440 O O . ILE A 1 302 ? -18.132 -23.984 87.468 1.00 41.81 302 ILE A O 1
ATOM 2444 N N . CYS A 1 303 ? -17.826 -21.925 86.566 1.00 41.62 303 CYS A N 1
ATOM 2445 C CA . CYS A 1 303 ? -16.617 -21.267 87.102 1.00 41.62 303 CYS A CA 1
ATOM 2446 C C . CYS A 1 303 ? -16.016 -20.367 86.015 1.00 41.62 303 CYS A C 1
ATOM 2448 O O . CYS A 1 303 ? -15.880 -20.849 84.870 1.00 41.62 303 CYS A O 1
#